Protein AF-A0A024VVI8-F1 (afdb_monomer_lite)

Sequence (202 aa):
MSKGNANKELKIKEEEKIKLENIKTCNEKKTEEENKSNQNINNNINDEKKEGSVWNINNYHWEEKCLTKWAIEELQNIFNKSIIELSNNIFLEFFSCDVEGEASSSLRKKKKILMYDLKITSEWKAYQKNKNQQIEIESKGHVSINDILSDFSSDDNTKYSYYFIFDNKTDEYNQINDVIKLEGPNKINQIIDDFILKMREK

Organism: NCBI:txid1036724

Secondary structure (DSSP, 8-state):
--SSSHHHHHHHHHHHHHHHHHHHHHHHHHHHHHHHHHHSSSS--------S-TT-TTS-S-EEEE-HHHHHHHHHHHHHH-EEEEGGGEEEEEEEEEEEEEEEEEEETTEEEEEEEEEEEEEEEEEEE-TTS-EEEEEEEEEEEEEEETT--TT-TTSSEEEEEES--SGGGHHHHHHHHHHHHHHHHHHHHHHHHHHHT-

InterPro domains:
  IPR015310 Activator of Hsp90 ATPase AHSA1-like, N-terminal [PF09229] (64-201)
  IPR015310 Activator of Hsp90 ATPase AHSA1-like, N-terminal [PTHR13009] (31-201)
  IPR015310 Activator of Hsp90 ATPase AHSA1-like, N-terminal [SM01000] (64-202)
  IPR036338 Activator of Hsp90 ATPase, Aha1 [G3DSA:3.15.10.20] (50-202)
  IPR036338 Activator of Hsp90 ATPase, Aha1 [SSF103111] (55-201)

Radius of gyration: 31.45 Å; chains: 1; bounding box: 96×51×58 Å

pLDDT: mean 80.63, std 19.97, range [39.03, 98.38]

Foldseek 3Di:
DPDPPVVVVVVVVVVVVVVVVVVVVVVVVVVVVVVVVVVPVPDDDDPPPQPDPPVCSPVPDKDKDWCFVVLQVVLQVLQQPDWDQFPQQKIKHWDPKGKDWTWMWIAHPNDIDIWTFMKIKTKMKMFHADPVRDTPDIWIWIKIKGQCTSPDDPPDPPNIDIDTDTPDDDPVCPVVVVRCVVCVVVRVVVSSVVSVVVVSVD

Structure (mmCIF, N/CA/C/O backbone):
data_AF-A0A024VVI8-F1
#
_entry.id   AF-A0A024VVI8-F1
#
loop_
_atom_site.group_PDB
_atom_site.id
_atom_site.type_symbol
_atom_site.label_atom_id
_atom_site.label_alt_id
_atom_site.label_comp_id
_atom_site.label_asym_id
_atom_site.label_entity_id
_atom_site.label_seq_id
_atom_site.pdbx_PDB_ins_code
_atom_site.Cartn_x
_atom_site.Cartn_y
_atom_site.Cartn_z
_atom_site.occupancy
_atom_site.B_iso_or_equiv
_atom_site.auth_seq_id
_atom_site.auth_comp_id
_atom_site.auth_asym_id
_atom_site.auth_atom_id
_atom_site.pdbx_PDB_model_num
ATOM 1 N N . MET A 1 1 ? 79.985 -29.963 -26.409 1.00 44.66 1 MET A N 1
ATOM 2 C CA . MET A 1 1 ? 79.201 -29.225 -27.426 1.00 44.66 1 MET A CA 1
ATOM 3 C C . MET A 1 1 ? 78.144 -28.384 -26.713 1.00 44.66 1 MET A C 1
ATOM 5 O O . MET A 1 1 ? 77.123 -28.927 -26.333 1.00 44.66 1 MET A O 1
ATOM 9 N N . SER A 1 2 ? 78.401 -27.100 -26.439 1.00 51.94 2 SER A N 1
ATOM 10 C CA . SER A 1 2 ? 77.442 -26.228 -25.731 1.00 51.94 2 SER A CA 1
ATOM 11 C C . SER A 1 2 ? 77.571 -24.775 -26.206 1.00 51.94 2 SER A C 1
ATOM 13 O O . SER A 1 2 ? 78.107 -23.916 -25.518 1.00 51.94 2 SER A O 1
ATOM 15 N N . LYS A 1 3 ? 77.178 -24.518 -27.460 1.00 49.50 3 LYS A N 1
ATOM 16 C CA . LYS A 1 3 ? 77.061 -23.157 -28.031 1.00 49.50 3 LYS A CA 1
ATOM 17 C C . LYS A 1 3 ? 75.746 -22.930 -28.803 1.00 49.50 3 LYS A C 1
ATOM 19 O O . LYS A 1 3 ? 75.555 -21.866 -29.376 1.00 49.50 3 LYS A O 1
ATOM 24 N N . GLY A 1 4 ? 74.828 -23.906 -28.807 1.00 49.66 4 GLY A N 1
ATOM 25 C CA . GLY A 1 4 ? 73.569 -23.847 -29.570 1.00 49.66 4 GLY A CA 1
ATOM 26 C C . GLY A 1 4 ? 72.359 -23.275 -28.817 1.00 49.66 4 GLY A C 1
ATOM 27 O O . GLY A 1 4 ? 71.487 -22.691 -29.450 1.00 49.66 4 GLY A O 1
ATOM 28 N N . ASN A 1 5 ? 72.308 -23.389 -27.482 1.00 51.25 5 ASN A N 1
ATOM 29 C CA . ASN A 1 5 ? 71.111 -23.016 -26.709 1.00 51.25 5 ASN A CA 1
ATOM 30 C C . ASN A 1 5 ? 71.078 -21.542 -26.267 1.00 51.25 5 ASN A C 1
ATOM 32 O O . ASN A 1 5 ? 70.018 -20.929 -26.328 1.00 51.25 5 ASN A O 1
ATOM 36 N N . ALA A 1 6 ? 72.221 -20.926 -25.944 1.00 54.00 6 ALA A N 1
ATOM 37 C CA . ALA A 1 6 ? 72.266 -19.517 -25.519 1.00 54.00 6 ALA A CA 1
ATOM 38 C C . ALA A 1 6 ? 71.859 -18.528 -26.635 1.00 54.00 6 ALA A C 1
ATOM 40 O O . ALA A 1 6 ? 71.267 -17.485 -26.374 1.00 54.00 6 ALA A O 1
ATOM 41 N N . ASN A 1 7 ? 72.127 -18.873 -27.900 1.00 54.72 7 ASN A N 1
ATOM 42 C CA . ASN A 1 7 ? 71.843 -18.011 -29.055 1.00 54.72 7 ASN A CA 1
ATOM 43 C C . ASN A 1 7 ? 70.354 -18.009 -29.456 1.00 54.72 7 ASN A C 1
ATOM 45 O O . ASN A 1 7 ? 69.874 -17.079 -30.101 1.00 54.72 7 ASN A O 1
ATOM 49 N N . LYS A 1 8 ? 69.614 -19.058 -29.075 1.00 54.00 8 LYS A N 1
ATOM 50 C CA . LYS A 1 8 ? 68.175 -19.191 -29.335 1.00 54.00 8 LYS A CA 1
ATOM 51 C C . LYS A 1 8 ? 67.357 -18.438 -28.282 1.00 54.00 8 LYS A C 1
ATOM 53 O O . LYS A 1 8 ? 66.380 -17.784 -28.621 1.00 54.00 8 LYS A O 1
ATOM 58 N N . GLU A 1 9 ? 67.818 -18.456 -27.035 1.00 55.19 9 GLU A N 1
ATOM 59 C CA . GLU A 1 9 ? 67.206 -17.743 -25.907 1.00 55.19 9 GLU A CA 1
ATOM 60 C C . GLU A 1 9 ? 67.359 -16.215 -26.011 1.00 55.19 9 GLU A C 1
ATOM 62 O O . GLU A 1 9 ? 66.429 -15.476 -25.692 1.00 55.19 9 GLU A O 1
ATOM 67 N N . LEU A 1 10 ? 68.495 -15.732 -26.533 1.00 55.94 10 LEU A N 1
ATOM 68 C CA . LEU A 1 10 ? 68.711 -14.307 -26.819 1.00 55.94 10 LEU A CA 1
ATOM 69 C C . LEU A 1 10 ? 67.798 -13.792 -27.943 1.00 55.94 10 LEU A C 1
ATOM 71 O O . LEU A 1 10 ? 67.234 -12.710 -27.815 1.00 55.94 10 LEU A O 1
ATOM 75 N N . LYS A 1 11 ? 67.581 -14.583 -29.004 1.00 56.47 11 LYS A N 1
ATOM 76 C CA . LYS A 1 11 ? 66.652 -14.220 -30.089 1.00 56.47 11 LYS A CA 1
ATOM 77 C C . LYS A 1 11 ? 65.196 -14.155 -29.631 1.00 56.47 11 LYS A C 1
ATOM 79 O O . LYS A 1 11 ? 64.487 -13.239 -30.025 1.00 56.47 11 LYS A O 1
ATOM 84 N N . ILE A 1 12 ? 64.769 -15.082 -28.773 1.00 57.31 12 ILE A N 1
ATOM 85 C CA . ILE A 1 12 ? 63.397 -15.098 -28.244 1.00 57.31 12 ILE A CA 1
ATOM 86 C C . ILE A 1 12 ? 63.140 -13.866 -27.361 1.00 57.31 12 ILE A C 1
ATOM 88 O O . ILE A 1 12 ? 62.098 -13.230 -27.493 1.00 57.31 12 ILE A O 1
ATOM 92 N N . LYS A 1 13 ? 64.112 -13.466 -26.528 1.00 57.84 13 LYS A N 1
ATOM 93 C CA . LYS A 1 13 ? 63.996 -12.257 -25.695 1.00 57.84 13 LYS A CA 1
ATOM 94 C C . LYS A 1 13 ? 63.977 -10.962 -26.512 1.00 57.84 13 LYS A C 1
ATOM 96 O O . LYS A 1 13 ? 63.244 -10.043 -26.159 1.00 57.84 13 LYS A O 1
ATOM 101 N N . GLU A 1 14 ? 64.741 -10.888 -27.602 1.00 65.25 14 GLU A N 1
ATOM 102 C CA . GLU A 1 14 ? 64.719 -9.738 -28.518 1.00 65.25 14 GLU A CA 1
ATOM 103 C C . GLU A 1 14 ? 63.365 -9.639 -29.250 1.00 65.25 14 GLU A C 1
ATOM 105 O O . GLU A 1 14 ? 62.772 -8.565 -29.323 1.00 65.25 14 GLU A O 1
ATOM 110 N N . GLU A 1 15 ? 62.812 -10.767 -29.712 1.00 58.25 15 GLU A N 1
ATOM 111 C CA . GLU A 1 15 ? 61.500 -10.823 -30.373 1.00 58.25 15 GLU A CA 1
ATOM 112 C C . GLU A 1 15 ? 60.333 -10.478 -29.431 1.00 58.25 15 GLU A C 1
ATOM 114 O O . GLU A 1 15 ? 59.388 -9.802 -29.844 1.00 58.25 15 GLU A O 1
ATOM 119 N N . GLU A 1 16 ? 60.379 -10.897 -28.163 1.00 59.09 16 GLU A N 1
ATOM 120 C CA . GLU A 1 16 ? 59.385 -10.504 -27.152 1.00 59.09 16 GLU A CA 1
ATOM 121 C C . GLU A 1 16 ? 59.468 -9.016 -26.807 1.00 59.09 16 GLU A C 1
ATOM 123 O O . GLU A 1 16 ? 58.436 -8.361 -26.652 1.00 59.09 16 GLU A O 1
ATOM 128 N N . LYS A 1 17 ? 60.680 -8.455 -26.755 1.00 65.44 17 LYS A N 1
ATOM 129 C CA . LYS A 1 17 ? 60.887 -7.027 -26.497 1.00 65.44 17 LYS A CA 1
ATOM 130 C C . LYS A 1 17 ? 60.357 -6.164 -27.647 1.00 65.44 17 LYS A C 1
ATOM 132 O O . LYS A 1 17 ? 59.633 -5.204 -27.391 1.00 65.44 17 LYS A O 1
ATOM 137 N N . ILE A 1 18 ? 60.602 -6.576 -28.893 1.00 66.62 18 ILE A N 1
ATOM 138 C CA . ILE A 1 18 ? 60.047 -5.937 -30.097 1.00 66.62 18 ILE A CA 1
ATOM 139 C C . ILE A 1 18 ? 58.512 -6.044 -30.116 1.00 66.62 18 ILE A C 1
ATOM 141 O O . ILE A 1 18 ? 57.825 -5.084 -30.464 1.00 66.62 18 ILE A O 1
ATOM 145 N N . LYS A 1 19 ? 57.935 -7.181 -29.698 1.00 61.06 19 LYS A N 1
ATOM 146 C CA . LYS A 1 19 ? 56.473 -7.328 -29.568 1.00 61.06 19 LYS A CA 1
ATOM 147 C C . LYS A 1 19 ? 55.891 -6.406 -28.495 1.00 61.06 19 LYS A C 1
ATOM 149 O O . LYS A 1 19 ? 54.857 -5.792 -28.745 1.00 61.06 19 LYS A O 1
ATOM 154 N N . LEU A 1 20 ? 56.538 -6.271 -27.335 1.00 56.41 20 LEU A N 1
ATOM 155 C CA . LEU A 1 20 ? 56.081 -5.367 -26.273 1.00 56.41 20 LEU A CA 1
ATOM 156 C C . LEU A 1 20 ? 56.185 -3.887 -26.670 1.00 56.41 20 LEU A C 1
ATOM 158 O O . LEU A 1 20 ? 55.273 -3.121 -26.356 1.00 56.41 20 LEU A O 1
ATOM 162 N N . GLU A 1 21 ? 57.249 -3.483 -27.368 1.00 61.41 21 GLU A N 1
ATOM 163 C CA . GLU A 1 21 ? 57.374 -2.122 -27.910 1.00 61.41 21 GLU A CA 1
ATOM 164 C C . GLU A 1 21 ? 56.296 -1.845 -28.962 1.00 61.41 21 GLU A C 1
ATOM 166 O O . GLU A 1 21 ? 55.601 -0.839 -28.860 1.00 61.41 21 GLU A O 1
ATOM 171 N N . ASN A 1 22 ? 56.036 -2.783 -29.878 1.00 55.41 22 ASN A N 1
ATOM 172 C CA . ASN A 1 22 ? 54.974 -2.635 -30.878 1.00 55.41 22 ASN A CA 1
ATOM 173 C C . ASN A 1 22 ? 53.564 -2.542 -30.262 1.00 55.41 22 ASN A C 1
ATOM 175 O O . ASN A 1 22 ? 52.718 -1.808 -30.778 1.00 55.41 22 ASN A O 1
ATOM 179 N N . ILE A 1 23 ? 53.303 -3.244 -29.150 1.00 53.19 23 ILE A N 1
ATOM 180 C CA . ILE A 1 23 ? 52.035 -3.144 -28.405 1.00 53.19 23 ILE A CA 1
ATOM 181 C C . ILE A 1 23 ? 51.917 -1.782 -27.708 1.00 53.19 23 ILE A C 1
ATOM 183 O O . ILE A 1 23 ? 50.855 -1.162 -27.772 1.00 53.19 23 ILE A O 1
ATOM 187 N N . LYS A 1 24 ? 52.997 -1.276 -27.094 1.00 53.91 24 LYS A N 1
ATOM 188 C CA . LYS A 1 24 ? 53.009 0.066 -26.485 1.00 53.91 24 LYS A CA 1
ATOM 189 C C . LYS A 1 24 ? 52.790 1.161 -27.527 1.00 53.91 24 LYS A C 1
ATOM 191 O O . LYS A 1 24 ? 51.909 1.992 -27.338 1.00 53.91 24 LYS A O 1
ATOM 196 N N . THR A 1 25 ? 53.472 1.092 -28.669 1.00 50.41 25 THR A N 1
ATOM 197 C CA . THR A 1 25 ? 53.302 2.062 -29.760 1.00 50.41 25 THR A CA 1
ATOM 198 C C . THR A 1 25 ? 51.914 1.975 -30.414 1.00 50.41 25 THR A C 1
ATOM 200 O O . THR A 1 25 ? 51.377 2.996 -30.836 1.00 50.41 25 THR A O 1
ATOM 203 N N . CYS A 1 26 ? 51.280 0.795 -30.474 1.00 49.25 26 CYS A N 1
ATOM 204 C CA . CYS A 1 26 ? 49.878 0.672 -30.909 1.00 49.25 26 CYS A CA 1
ATOM 205 C C . CYS A 1 26 ? 48.889 1.291 -29.912 1.00 49.25 26 CYS A C 1
ATOM 207 O O . CYS A 1 26 ? 47.910 1.905 -30.331 1.00 49.25 26 CYS A O 1
ATOM 209 N N . ASN A 1 27 ? 49.132 1.146 -28.608 1.00 46.56 27 ASN A N 1
ATOM 210 C CA . ASN A 1 27 ? 48.263 1.712 -27.575 1.00 46.56 27 ASN A CA 1
ATOM 211 C C . ASN A 1 27 ? 48.421 3.237 -27.460 1.00 46.56 27 ASN A C 1
ATOM 213 O O . ASN A 1 27 ? 47.428 3.939 -27.278 1.00 46.56 27 ASN A O 1
ATOM 217 N N . GLU A 1 28 ? 49.629 3.768 -27.650 1.00 50.41 28 GLU A N 1
ATOM 218 C CA . GLU A 1 28 ? 49.876 5.215 -27.711 1.00 50.41 28 GLU A CA 1
ATOM 219 C C . GLU A 1 28 ? 49.218 5.843 -28.951 1.00 50.41 28 GLU A C 1
ATOM 221 O O . GLU A 1 28 ? 48.536 6.858 -28.828 1.00 50.41 28 GLU A O 1
ATOM 226 N N . LYS A 1 29 ? 49.282 5.180 -30.117 1.00 51.28 29 LYS A N 1
ATOM 227 C CA . LYS A 1 29 ? 48.574 5.626 -31.332 1.00 51.28 29 LYS A CA 1
ATOM 228 C C . LYS A 1 29 ? 47.049 5.577 -31.199 1.00 51.28 29 LYS A C 1
ATOM 230 O O . LYS A 1 29 ? 46.391 6.500 -31.664 1.00 51.28 29 LYS A O 1
ATOM 235 N N . LYS A 1 30 ? 46.485 4.567 -30.517 1.00 49.12 30 LYS A N 1
ATOM 236 C CA . LYS A 1 30 ? 45.041 4.511 -30.209 1.00 49.12 30 LYS A CA 1
ATOM 237 C C . LYS A 1 30 ? 44.607 5.644 -29.277 1.00 49.12 30 LYS A C 1
ATOM 239 O O . LYS A 1 30 ? 43.600 6.286 -29.543 1.00 49.12 30 LYS A O 1
ATOM 244 N N . THR A 1 31 ? 45.406 5.947 -28.252 1.00 44.09 31 THR A N 1
ATOM 245 C CA . THR A 1 31 ? 45.129 7.058 -27.323 1.00 44.09 31 THR A CA 1
ATOM 246 C C . THR A 1 31 ? 45.260 8.431 -28.010 1.00 44.09 31 THR A C 1
ATOM 248 O O . THR A 1 31 ? 44.512 9.358 -27.703 1.00 44.09 31 THR A O 1
ATOM 251 N N . GLU A 1 32 ? 46.170 8.592 -28.977 1.00 46.53 32 GLU A N 1
ATOM 252 C CA . GLU A 1 32 ? 46.299 9.828 -29.769 1.00 46.53 32 GLU A CA 1
ATOM 253 C C . GLU A 1 32 ? 45.217 9.982 -30.857 1.00 46.53 32 GLU A C 1
ATOM 255 O O . GLU A 1 32 ? 44.772 11.104 -31.114 1.00 46.53 32 GLU A O 1
ATOM 260 N N . GLU A 1 33 ? 44.751 8.888 -31.471 1.00 48.41 33 GLU A N 1
ATOM 261 C CA . GLU A 1 33 ? 43.613 8.889 -32.406 1.00 48.41 33 GLU A CA 1
ATOM 262 C C . GLU A 1 33 ? 42.275 9.134 -31.683 1.00 48.41 33 GLU A C 1
ATOM 264 O O . GLU A 1 33 ? 41.456 9.913 -32.176 1.00 48.41 33 GLU A O 1
ATOM 269 N N . GLU A 1 34 ? 42.086 8.589 -30.475 1.00 44.62 34 GLU A N 1
ATOM 270 C CA . GLU A 1 34 ? 40.935 8.884 -29.604 1.00 44.62 34 GLU A CA 1
ATOM 271 C C . GLU A 1 34 ? 40.912 10.361 -29.167 1.00 44.62 34 GLU A C 1
ATOM 273 O O . GLU A 1 34 ? 39.860 11.004 -29.194 1.00 44.62 34 GLU A O 1
ATOM 278 N N . ASN A 1 35 ? 42.070 10.960 -28.866 1.00 45.66 35 ASN A N 1
ATOM 279 C CA . ASN A 1 35 ? 42.155 12.378 -28.496 1.00 45.66 35 ASN A CA 1
ATOM 280 C C . ASN A 1 35 ? 41.989 13.341 -29.688 1.00 45.66 35 ASN A C 1
ATOM 282 O O . ASN A 1 35 ? 41.418 14.421 -29.519 1.00 45.66 35 ASN A O 1
ATOM 286 N N . LYS A 1 36 ? 42.408 12.960 -30.905 1.00 42.84 36 LYS A N 1
ATOM 287 C CA . LYS A 1 36 ? 42.152 13.748 -32.130 1.00 42.84 36 LYS A CA 1
ATOM 288 C C . LYS A 1 36 ? 40.711 13.616 -32.633 1.00 42.84 36 LYS A C 1
ATOM 290 O O . LYS A 1 36 ? 40.160 14.595 -33.134 1.00 42.84 36 LYS A O 1
ATOM 295 N N . SER A 1 37 ? 40.074 12.458 -32.446 1.00 39.50 37 SER A N 1
ATOM 296 C CA . SER A 1 37 ? 38.642 12.271 -32.721 1.00 39.50 37 SER A CA 1
ATOM 297 C C . SER A 1 37 ? 37.764 13.107 -31.776 1.00 39.50 37 SER A C 1
ATOM 299 O O . SER A 1 37 ? 36.747 13.655 -32.199 1.00 39.50 37 SER A O 1
ATOM 301 N N . ASN A 1 38 ? 38.181 13.285 -30.516 1.00 42.56 38 ASN A N 1
ATOM 302 C CA . ASN A 1 38 ? 37.434 14.061 -29.519 1.00 42.56 38 ASN A CA 1
ATOM 303 C C . ASN A 1 38 ? 37.463 15.587 -29.732 1.00 42.56 38 ASN A C 1
ATOM 305 O O . ASN A 1 38 ? 36.598 16.281 -29.203 1.00 42.56 38 ASN A O 1
ATOM 309 N N . GLN A 1 39 ? 38.393 16.131 -30.526 1.00 39.38 39 GLN A N 1
ATOM 310 C CA . GLN A 1 39 ? 38.434 17.575 -30.812 1.00 39.38 39 GLN A CA 1
ATOM 311 C C . GLN A 1 39 ? 37.622 18.001 -32.048 1.00 39.38 39 GLN A C 1
ATOM 313 O O . GLN A 1 39 ? 37.339 19.187 -32.195 1.00 39.38 39 GLN A O 1
ATOM 318 N N . ASN A 1 40 ? 37.182 17.066 -32.902 1.00 39.03 40 ASN A N 1
ATOM 319 C CA . ASN A 1 40 ? 36.484 17.386 -34.159 1.00 39.03 40 ASN A CA 1
ATOM 320 C C . ASN A 1 40 ? 34.961 17.151 -34.153 1.00 39.03 40 ASN A C 1
ATOM 322 O O . ASN A 1 40 ? 34.308 17.440 -35.150 1.00 39.03 40 ASN A O 1
ATOM 326 N N . ILE A 1 41 ? 34.367 16.689 -33.047 1.00 42.28 41 ILE A N 1
ATOM 327 C CA . ILE A 1 41 ? 32.902 16.493 -32.937 1.00 42.28 41 ILE A CA 1
ATOM 328 C C . ILE A 1 41 ? 32.201 17.719 -32.308 1.00 42.28 41 ILE A C 1
ATOM 330 O O . ILE A 1 41 ? 30.982 17.749 -32.177 1.00 42.28 41 ILE A O 1
ATOM 334 N N . ASN A 1 42 ? 32.944 18.778 -31.965 1.00 43.62 42 ASN A N 1
ATOM 335 C CA . ASN A 1 42 ? 32.368 19.971 -31.333 1.00 43.62 42 ASN A CA 1
ATOM 336 C C . ASN A 1 42 ? 31.786 21.014 -32.296 1.00 43.62 42 ASN A C 1
ATOM 338 O O . ASN A 1 42 ? 31.265 22.018 -31.824 1.00 43.62 42 ASN A O 1
ATOM 342 N N . ASN A 1 43 ? 31.811 20.794 -33.614 1.00 44.59 43 ASN A N 1
ATOM 343 C CA . ASN A 1 43 ? 31.260 21.751 -34.571 1.00 44.59 43 ASN A CA 1
ATOM 344 C C . ASN A 1 43 ? 30.316 21.056 -35.565 1.00 44.59 43 ASN A C 1
ATOM 346 O O . ASN A 1 43 ? 30.763 20.288 -36.410 1.00 44.59 43 ASN A O 1
ATOM 350 N N . ASN A 1 44 ? 29.029 21.413 -35.485 1.00 47.56 44 ASN A N 1
ATOM 351 C CA . ASN A 1 44 ? 27.926 21.091 -36.404 1.00 47.56 44 ASN A CA 1
ATOM 352 C C . ASN A 1 44 ? 27.300 19.694 -36.330 1.00 47.56 44 ASN A C 1
ATOM 354 O O . ASN A 1 44 ? 27.473 18.909 -37.256 1.00 47.56 44 ASN A O 1
ATOM 358 N N . ILE A 1 45 ? 26.426 19.454 -35.344 1.00 42.53 45 ILE A N 1
ATOM 359 C CA . ILE A 1 45 ? 25.192 18.676 -35.562 1.00 42.53 45 ILE A CA 1
ATOM 360 C C . ILE A 1 45 ? 24.077 19.323 -34.730 1.00 42.53 45 ILE A C 1
ATOM 362 O O . ILE A 1 45 ? 24.252 19.555 -33.539 1.00 42.53 45 ILE A O 1
ATOM 366 N N . ASN A 1 46 ? 22.976 19.642 -35.408 1.00 43.22 46 ASN A N 1
ATOM 367 C CA . ASN A 1 46 ? 21.746 20.257 -34.913 1.00 43.22 46 ASN A CA 1
ATOM 368 C C . ASN A 1 46 ? 21.292 19.745 -33.534 1.00 43.22 46 ASN A C 1
ATOM 370 O O . ASN A 1 46 ? 21.439 18.561 -33.236 1.00 43.22 46 ASN A O 1
ATOM 374 N N . ASP A 1 47 ? 20.662 20.635 -32.761 1.00 43.62 47 ASP A N 1
ATOM 375 C CA . ASP A 1 47 ? 19.980 20.399 -31.478 1.00 43.62 47 ASP A CA 1
ATOM 376 C C . ASP A 1 47 ? 18.769 19.442 -31.589 1.00 43.62 47 ASP A C 1
ATOM 378 O O . ASP A 1 47 ? 17.655 19.742 -31.160 1.00 43.62 47 ASP A O 1
ATOM 382 N N . GLU A 1 48 ? 18.955 18.255 -32.156 1.00 51.50 48 GLU A N 1
ATOM 383 C CA . GLU A 1 48 ? 18.086 17.125 -31.860 1.00 51.50 48 GLU A CA 1
ATOM 384 C C . GLU A 1 48 ? 18.592 16.508 -30.555 1.00 51.50 48 GLU A C 1
ATOM 386 O O . GLU A 1 48 ? 19.722 16.021 -30.479 1.00 51.50 48 GLU A O 1
ATOM 391 N N . LYS A 1 49 ? 17.771 16.582 -29.497 1.00 51.53 49 LYS A N 1
ATOM 392 C CA . LYS A 1 49 ? 18.046 15.980 -28.183 1.00 51.53 49 LYS A CA 1
ATOM 393 C C . LYS A 1 49 ? 18.655 14.585 -28.367 1.00 51.53 49 LYS A C 1
ATOM 395 O O . LYS A 1 49 ? 17.967 13.663 -28.799 1.00 51.53 49 LYS A O 1
ATOM 400 N N . LYS A 1 50 ? 19.932 14.419 -28.011 1.00 52.75 50 LYS A N 1
ATOM 401 C CA . LYS A 1 50 ? 20.542 13.094 -27.859 1.00 52.75 50 LYS A CA 1
ATOM 402 C C . LYS A 1 50 ? 19.805 12.382 -26.724 1.00 52.75 50 LYS A C 1
ATOM 404 O O . LYS A 1 50 ? 19.963 12.745 -25.561 1.00 52.75 50 LYS A O 1
ATOM 409 N N . GLU A 1 51 ? 18.956 11.421 -27.068 1.00 59.09 51 GLU A N 1
ATOM 410 C CA . GLU A 1 51 ? 18.173 10.635 -26.113 1.00 59.09 51 GLU A CA 1
ATOM 411 C C . GLU A 1 51 ? 18.840 9.269 -25.904 1.00 59.09 51 GLU A C 1
ATOM 413 O O . GLU A 1 51 ? 18.691 8.355 -26.715 1.00 59.09 51 GLU A O 1
ATOM 418 N N . GLY A 1 52 ? 19.592 9.150 -24.809 1.00 59.47 52 GLY A N 1
ATOM 419 C CA . GLY A 1 52 ? 20.299 7.938 -24.388 1.00 59.47 52 GLY A CA 1
ATOM 420 C C . GLY A 1 52 ? 21.540 8.274 -23.557 1.00 59.47 52 GLY A C 1
ATOM 421 O O . GLY A 1 52 ? 21.971 9.429 -23.524 1.00 59.47 52 GLY A O 1
ATOM 422 N N . SER A 1 53 ? 22.122 7.294 -22.861 1.00 64.12 53 SER A N 1
ATOM 423 C CA . SER A 1 53 ? 23.426 7.497 -22.218 1.00 64.12 53 SER A CA 1
ATOM 424 C C . SER A 1 53 ? 24.521 7.773 -23.254 1.00 64.12 53 SER A C 1
ATOM 426 O O . SER A 1 53 ? 24.362 7.516 -24.449 1.00 64.12 53 SER A O 1
ATOM 428 N N . VAL A 1 54 ? 25.675 8.268 -22.795 1.00 66.19 54 VAL A N 1
ATOM 429 C CA . VAL A 1 54 ? 26.855 8.542 -23.643 1.00 66.19 54 VAL A CA 1
ATOM 430 C C . VAL A 1 54 ? 27.259 7.323 -24.492 1.00 66.19 54 VAL A C 1
ATOM 432 O O . VAL A 1 54 ? 27.790 7.484 -25.587 1.00 66.19 54 VAL A O 1
ATOM 435 N N . TRP A 1 55 ? 26.940 6.110 -24.031 1.00 61.38 55 TRP A N 1
ATOM 436 C CA . TRP A 1 55 ? 27.226 4.842 -24.707 1.00 61.38 55 TRP A CA 1
ATOM 437 C C . TRP A 1 55 ? 26.059 4.305 -25.558 1.00 61.38 55 TRP A C 1
ATOM 439 O O . TRP A 1 55 ? 26.225 3.318 -26.270 1.00 61.38 55 TRP A O 1
ATOM 449 N N . ASN A 1 56 ? 24.892 4.955 -25.524 1.00 67.81 56 ASN A N 1
ATOM 450 C CA . ASN A 1 56 ? 23.666 4.545 -26.211 1.00 67.81 56 ASN A CA 1
ATOM 451 C C . ASN A 1 56 ? 23.016 5.719 -26.966 1.00 67.81 56 ASN A C 1
ATOM 453 O O . ASN A 1 56 ? 21.814 5.954 -26.873 1.00 67.81 56 ASN A O 1
ATOM 457 N N . ILE A 1 57 ? 23.828 6.451 -27.737 1.00 62.16 57 ILE A N 1
ATOM 458 C CA . ILE A 1 57 ? 23.489 7.726 -28.408 1.00 62.16 57 ILE A CA 1
ATOM 459 C C . ILE A 1 57 ? 22.212 7.647 -29.270 1.00 62.16 57 ILE A C 1
ATOM 461 O O . ILE A 1 57 ? 21.523 8.648 -29.440 1.00 62.16 57 ILE A O 1
ATOM 465 N N . ASN A 1 58 ? 21.882 6.458 -29.784 1.00 66.06 58 ASN A N 1
ATOM 466 C CA . ASN A 1 58 ? 20.718 6.213 -30.641 1.00 66.06 58 ASN A CA 1
ATOM 467 C C . ASN A 1 58 ? 19.668 5.270 -30.016 1.00 66.06 58 ASN A C 1
ATOM 469 O O . ASN A 1 58 ? 18.739 4.854 -30.708 1.00 66.06 58 ASN A O 1
ATOM 473 N N . ASN A 1 59 ? 19.822 4.884 -28.743 1.00 63.41 59 ASN A N 1
ATOM 474 C CA . ASN A 1 59 ? 18.925 3.954 -28.049 1.00 63.41 59 ASN A CA 1
ATOM 475 C C . ASN A 1 59 ? 18.736 2.587 -28.761 1.00 63.41 59 ASN A C 1
ATOM 477 O O . ASN A 1 59 ? 17.647 2.004 -28.764 1.00 63.41 59 ASN A O 1
ATOM 481 N N . TYR A 1 60 ? 19.791 2.094 -29.423 1.00 66.88 60 TYR A N 1
ATOM 482 C CA . TYR A 1 60 ? 19.802 0.785 -30.095 1.00 66.88 60 TYR A CA 1
ATOM 483 C C . TYR A 1 60 ? 20.203 -0.356 -29.159 1.00 66.88 60 TYR A C 1
ATOM 485 O O . TYR A 1 60 ? 19.864 -1.510 -29.424 1.00 66.88 60 TYR A O 1
ATOM 493 N N . HIS A 1 61 ? 20.904 -0.039 -28.072 1.00 69.19 61 HIS A N 1
ATOM 494 C CA . HIS A 1 61 ? 21.274 -1.001 -27.046 1.00 69.19 61 HIS A CA 1
ATOM 495 C C . HIS A 1 61 ? 20.266 -0.945 -25.900 1.00 69.19 61 HIS A C 1
ATOM 497 O O . HIS A 1 61 ? 19.740 0.119 -25.572 1.00 69.19 61 HIS A O 1
ATOM 503 N N . TRP A 1 62 ? 19.975 -2.104 -25.306 1.00 69.19 62 TRP A N 1
ATOM 504 C CA . TRP A 1 62 ? 19.196 -2.156 -24.073 1.00 69.19 62 TRP A CA 1
ATOM 505 C C . TRP A 1 62 ? 19.992 -1.436 -22.986 1.00 69.19 62 TRP A C 1
ATOM 507 O O . TRP A 1 62 ? 21.122 -1.818 -22.690 1.00 69.19 62 TRP A O 1
ATOM 517 N N . GLU A 1 63 ? 19.385 -0.422 -22.379 1.00 77.94 63 GLU A N 1
ATOM 518 C CA . GLU A 1 63 ? 19.879 0.199 -21.157 1.00 77.94 63 GLU A CA 1
ATOM 519 C C . GLU A 1 63 ? 18.824 0.031 -20.063 1.00 77.94 63 GLU A C 1
ATOM 521 O O . GLU A 1 63 ? 17.659 0.395 -20.250 1.00 77.94 63 GLU A O 1
ATOM 526 N N . GLU A 1 64 ? 19.233 -0.572 -18.949 1.00 86.06 64 GLU A N 1
ATOM 527 C CA . GLU A 1 64 ? 18.389 -0.789 -17.781 1.00 86.06 64 GLU A CA 1
ATOM 528 C C . GLU A 1 64 ? 18.937 -0.027 -16.591 1.00 86.06 64 GLU A C 1
ATOM 530 O O . GLU A 1 64 ? 20.116 -0.121 -16.247 1.00 86.06 64 GLU A O 1
ATOM 535 N N . LYS A 1 65 ? 18.046 0.703 -15.936 1.00 91.62 65 LYS A N 1
ATOM 536 C CA . LYS A 1 65 ? 18.304 1.370 -14.677 1.00 91.62 65 LYS A CA 1
ATOM 537 C C . LYS A 1 65 ? 17.614 0.587 -13.573 1.00 91.62 65 LYS A C 1
ATOM 539 O O . LYS A 1 65 ? 16.386 0.542 -13.520 1.00 91.62 65 LYS A O 1
ATOM 544 N N . CYS A 1 66 ? 18.404 0.014 -12.672 1.00 95.38 66 CYS A N 1
ATOM 545 C CA . CYS A 1 66 ? 17.882 -0.548 -11.432 1.00 95.38 66 CYS A CA 1
ATOM 546 C C . CYS A 1 66 ? 17.334 0.586 -10.550 1.00 95.38 66 CYS A C 1
ATOM 548 O O . CYS A 1 66 ? 18.038 1.559 -10.262 1.00 95.38 66 CYS A O 1
ATOM 550 N N . LEU A 1 67 ? 16.070 0.466 -10.148 1.00 97.44 67 LEU A N 1
ATOM 551 C CA . LEU A 1 67 ? 15.356 1.406 -9.284 1.00 97.44 67 LEU A CA 1
ATOM 552 C C . LEU A 1 67 ? 15.023 0.803 -7.914 1.00 97.44 67 LEU A C 1
ATOM 554 O O . LEU A 1 67 ? 14.615 1.556 -7.038 1.00 97.44 67 LEU A O 1
ATOM 558 N N . THR A 1 68 ? 15.247 -0.499 -7.699 1.00 97.88 68 THR A N 1
ATOM 559 C CA . THR A 1 68 ? 14.860 -1.248 -6.489 1.00 97.88 68 THR A CA 1
ATOM 560 C C . THR A 1 68 ? 15.188 -0.520 -5.191 1.00 97.88 68 THR A C 1
ATOM 562 O O . THR A 1 68 ? 14.299 -0.267 -4.386 1.00 97.88 68 THR A O 1
ATOM 565 N N . LYS A 1 69 ? 16.449 -0.108 -5.000 1.00 98.12 69 LYS A N 1
ATOM 566 C CA . LYS A 1 69 ? 16.860 0.586 -3.770 1.00 98.12 69 LYS A CA 1
ATOM 567 C C . LYS A 1 69 ? 16.075 1.882 -3.553 1.00 98.12 69 LYS A C 1
ATOM 569 O O . LYS A 1 69 ? 15.593 2.130 -2.456 1.00 98.12 69 LYS A O 1
ATOM 574 N N . TRP A 1 70 ? 15.941 2.690 -4.604 1.00 98.12 70 TRP A N 1
ATOM 575 C CA . TRP A 1 70 ? 15.201 3.947 -4.523 1.00 98.12 70 TRP A CA 1
ATOM 576 C C . TRP A 1 70 ? 13.710 3.701 -4.263 1.00 98.12 70 TRP A C 1
ATOM 578 O O . TRP A 1 70 ? 13.122 4.399 -3.447 1.00 98.12 70 TRP A O 1
ATOM 588 N N . ALA A 1 71 ? 13.114 2.710 -4.930 1.00 98.25 71 ALA A N 1
ATOM 589 C CA . ALA A 1 71 ? 11.709 2.353 -4.780 1.00 98.25 71 ALA A CA 1
ATOM 590 C C . ALA A 1 71 ? 11.385 1.930 -3.340 1.00 98.25 71 ALA A C 1
ATOM 592 O O . ALA A 1 71 ? 10.443 2.460 -2.757 1.00 98.25 71 ALA A O 1
ATOM 593 N N . ILE A 1 72 ? 12.204 1.047 -2.758 1.00 98.38 72 ILE A N 1
ATOM 594 C CA . ILE A 1 72 ? 12.072 0.589 -1.367 1.00 98.38 72 ILE A CA 1
ATOM 595 C C . ILE A 1 72 ? 12.158 1.776 -0.402 1.00 98.38 72 ILE A C 1
ATOM 597 O O . ILE A 1 72 ? 11.228 2.011 0.366 1.00 98.38 72 ILE A O 1
ATOM 601 N N . GLU A 1 73 ? 13.236 2.564 -0.474 1.00 98.31 73 GLU A N 1
ATOM 602 C CA . GLU A 1 73 ? 13.462 3.691 0.443 1.00 98.31 73 GLU A CA 1
ATOM 603 C C . GLU A 1 73 ? 12.357 4.753 0.337 1.00 98.31 73 GLU A C 1
ATOM 605 O O . GLU A 1 73 ? 11.880 5.283 1.343 1.00 98.31 73 GLU A O 1
ATOM 610 N N . GLU A 1 74 ? 11.933 5.075 -0.886 1.00 98.19 74 GLU A N 1
ATOM 611 C CA . GLU A 1 74 ? 10.908 6.083 -1.131 1.00 98.19 74 GLU A CA 1
ATOM 612 C C . GLU A 1 74 ? 9.535 5.620 -0.635 1.00 98.19 74 GLU A C 1
ATOM 614 O O . GLU A 1 74 ? 8.852 6.387 0.045 1.00 98.19 74 GLU A O 1
ATOM 619 N N . LEU A 1 75 ? 9.140 4.379 -0.927 1.00 97.75 75 LEU A N 1
ATOM 620 C CA . LEU A 1 75 ? 7.840 3.842 -0.528 1.00 97.75 75 LEU A CA 1
ATOM 621 C C . LEU A 1 75 ? 7.741 3.689 0.996 1.00 97.75 75 LEU A C 1
ATOM 623 O O . LEU A 1 75 ? 6.746 4.115 1.584 1.00 97.75 75 LEU A O 1
ATOM 627 N N . GLN A 1 76 ? 8.805 3.209 1.653 1.00 98.19 76 GLN A N 1
ATOM 628 C CA . GLN A 1 76 ? 8.907 3.197 3.119 1.00 98.19 76 GLN A CA 1
ATOM 629 C C . GLN A 1 76 ? 8.733 4.604 3.703 1.00 98.19 76 GLN A C 1
ATOM 631 O O . GLN A 1 76 ? 7.963 4.816 4.641 1.00 98.19 76 GLN A O 1
ATOM 636 N N . ASN A 1 77 ? 9.428 5.594 3.138 1.00 97.81 77 ASN A N 1
ATOM 637 C CA . ASN A 1 77 ? 9.344 6.979 3.587 1.00 97.81 77 ASN A CA 1
ATOM 638 C C . ASN A 1 77 ? 7.943 7.585 3.386 1.00 97.81 77 ASN A C 1
ATOM 640 O O . ASN A 1 77 ? 7.487 8.336 4.248 1.00 97.81 77 ASN A O 1
ATOM 644 N N . ILE A 1 78 ? 7.266 7.273 2.278 1.00 97.81 78 ILE A N 1
ATOM 645 C CA . ILE A 1 78 ? 5.894 7.724 2.012 1.00 97.81 78 ILE A CA 1
ATOM 646 C C . ILE A 1 78 ? 4.937 7.151 3.062 1.00 97.81 78 ILE A C 1
ATOM 648 O O . ILE A 1 78 ? 4.216 7.918 3.700 1.00 97.81 78 ILE A O 1
ATOM 652 N N . PHE A 1 79 ? 4.960 5.836 3.297 1.00 97.12 79 PHE A N 1
ATOM 653 C CA . PHE A 1 79 ? 4.063 5.189 4.261 1.00 97.12 79 PHE A CA 1
ATOM 654 C C . PHE A 1 79 ? 4.288 5.697 5.688 1.00 97.12 79 PHE A C 1
ATOM 656 O O . PHE A 1 79 ? 3.336 6.129 6.331 1.00 97.12 79 PHE A O 1
ATOM 663 N N . ASN A 1 80 ? 5.543 5.765 6.144 1.00 95.06 80 ASN A N 1
ATOM 664 C CA . ASN A 1 80 ? 5.883 6.233 7.495 1.00 95.06 80 ASN A CA 1
ATOM 665 C C . ASN A 1 80 ? 5.511 7.709 7.759 1.00 95.06 80 ASN A C 1
ATOM 667 O O . ASN A 1 80 ? 5.494 8.145 8.908 1.00 95.06 80 ASN A O 1
ATOM 671 N N . LYS A 1 81 ? 5.258 8.506 6.712 1.00 96.00 81 LYS A N 1
ATOM 672 C CA . LYS A 1 81 ? 4.834 9.916 6.815 1.00 96.00 81 LYS A CA 1
ATOM 673 C C . LYS A 1 81 ? 3.348 10.126 6.538 1.00 96.00 81 LYS A C 1
ATOM 675 O O . LYS A 1 81 ? 2.860 11.245 6.697 1.00 96.00 81 LYS A O 1
ATOM 680 N N . SER A 1 82 ? 2.650 9.093 6.081 1.00 95.62 82 SER A N 1
ATOM 681 C CA . SER A 1 82 ? 1.260 9.205 5.661 1.00 95.62 82 SER A CA 1
ATOM 682 C C . SER A 1 82 ? 0.329 9.151 6.863 1.00 95.62 82 SER A C 1
ATOM 684 O O . SER A 1 82 ? 0.390 8.231 7.675 1.00 95.62 82 SER A O 1
ATOM 686 N N . ILE A 1 83 ? -0.569 10.132 6.931 1.00 97.25 83 ILE A N 1
ATOM 687 C CA . ILE A 1 83 ? -1.724 10.127 7.825 1.00 97.25 83 ILE A CA 1
ATOM 688 C C . ILE A 1 83 ? -2.951 10.147 6.922 1.00 97.25 83 ILE A C 1
ATOM 690 O O . ILE A 1 83 ? -3.202 11.134 6.228 1.00 97.25 83 ILE A O 1
ATOM 694 N N . ILE A 1 84 ? -3.686 9.042 6.892 1.00 97.62 84 ILE A N 1
ATOM 695 C CA . ILE A 1 84 ? -4.888 8.903 6.076 1.00 97.62 84 ILE A CA 1
ATOM 696 C C . ILE A 1 84 ? -6.094 9.299 6.917 1.00 97.62 84 ILE A C 1
ATOM 698 O O . ILE A 1 84 ? -6.368 8.683 7.943 1.00 97.62 84 ILE A O 1
ATOM 702 N N . GLU A 1 85 ? -6.845 10.292 6.453 1.00 97.31 85 GLU A N 1
ATOM 703 C CA . GLU A 1 85 ? -8.155 10.620 7.008 1.00 97.31 85 GLU A CA 1
ATOM 704 C C . GLU A 1 85 ? -9.236 9.738 6.367 1.00 97.31 85 GLU A C 1
ATOM 706 O O . GLU A 1 85 ? -9.380 9.676 5.138 1.00 97.31 85 GLU A O 1
ATOM 711 N N . LEU A 1 86 ? -9.976 9.045 7.228 1.00 97.00 86 LEU A N 1
ATOM 712 C CA . LEU A 1 86 ? -11.128 8.208 6.916 1.00 97.00 86 LEU A CA 1
ATOM 713 C C . LEU A 1 86 ? -12.400 8.867 7.469 1.00 97.00 86 LEU A C 1
ATOM 715 O O . LEU A 1 86 ? -12.354 9.883 8.172 1.00 97.00 86 LEU A O 1
ATOM 719 N N . SER A 1 87 ? -13.560 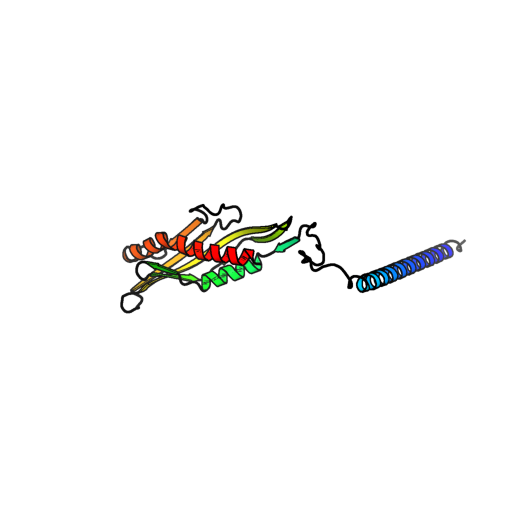8.288 7.171 1.00 96.06 87 SER A N 1
ATOM 720 C CA . SER A 1 87 ? -14.821 8.756 7.744 1.00 96.06 87 SER A CA 1
ATOM 721 C C . SER A 1 87 ? -14.839 8.710 9.282 1.00 96.06 87 SER A C 1
ATOM 723 O O . SER A 1 87 ? -14.009 8.086 9.944 1.00 96.06 87 SER A O 1
ATOM 725 N N . ASN A 1 88 ? -15.814 9.403 9.877 1.00 93.88 88 ASN A N 1
ATOM 726 C CA . ASN A 1 88 ? -16.041 9.440 11.327 1.00 93.88 88 ASN A CA 1
ATOM 727 C C . ASN A 1 88 ? -14.866 9.991 12.158 1.00 93.88 88 ASN A C 1
ATOM 729 O O . ASN A 1 88 ? -14.721 9.605 13.318 1.00 93.88 88 ASN A O 1
ATOM 733 N N . ASN A 1 89 ? -14.066 10.908 11.594 1.00 95.62 89 ASN A N 1
ATOM 734 C CA . ASN A 1 89 ? -12.859 11.470 12.219 1.00 95.62 89 ASN A CA 1
ATOM 735 C C . ASN A 1 89 ? -11.842 10.392 12.630 1.00 95.62 89 ASN A C 1
ATOM 737 O O . ASN A 1 89 ? -11.201 10.504 13.682 1.00 95.62 89 ASN A O 1
ATOM 741 N N . ILE A 1 90 ? -11.736 9.332 11.830 1.00 97.56 90 ILE A N 1
ATOM 742 C CA . ILE A 1 90 ? -10.747 8.275 12.015 1.00 97.56 90 ILE A CA 1
ATOM 743 C C . ILE A 1 90 ? -9.508 8.634 11.200 1.00 97.56 90 ILE A C 1
ATOM 745 O O . ILE A 1 90 ? -9.596 8.979 10.025 1.00 97.56 90 ILE A O 1
ATOM 749 N N . PHE A 1 91 ? -8.344 8.523 11.825 1.00 98.12 91 PHE A N 1
ATOM 750 C CA . PHE A 1 91 ? -7.053 8.731 11.185 1.00 98.12 91 PHE A CA 1
ATOM 751 C C . PHE A 1 91 ? -6.260 7.434 11.254 1.00 98.12 91 PHE A C 1
ATOM 753 O O . PHE A 1 91 ? -6.220 6.814 12.315 1.00 98.12 91 PHE A O 1
ATOM 760 N N . LEU A 1 92 ? -5.653 7.034 10.141 1.00 98.31 92 LEU A N 1
ATOM 761 C CA . LEU A 1 92 ? -4.850 5.823 9.997 1.00 98.31 92 LEU A CA 1
ATOM 762 C C . LEU A 1 92 ? -3.400 6.199 9.680 1.00 98.31 92 LEU A C 1
ATO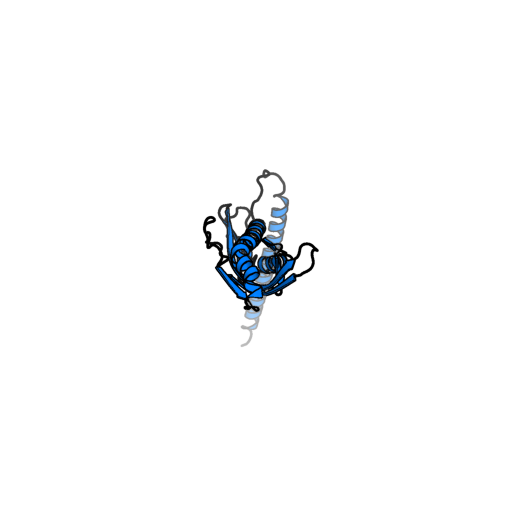M 764 O O . LEU A 1 92 ? -3.133 6.943 8.737 1.00 98.31 92 LEU A O 1
ATOM 768 N N . GLU A 1 93 ? -2.475 5.659 10.462 1.00 98.12 93 GLU A N 1
ATOM 769 C CA . GLU A 1 93 ? -1.034 5.886 10.362 1.00 98.12 93 GLU A CA 1
ATOM 770 C C . GLU A 1 93 ? -0.303 4.549 10.236 1.00 98.12 93 GLU A C 1
ATOM 772 O O . GLU A 1 93 ? -0.724 3.543 10.815 1.00 98.12 93 GLU A O 1
ATOM 777 N N . PHE A 1 94 ? 0.814 4.556 9.511 1.00 98.06 94 PHE A N 1
ATOM 778 C CA . PHE A 1 94 ? 1.665 3.386 9.300 1.00 98.06 94 PHE A CA 1
ATOM 779 C C . PHE A 1 94 ? 3.026 3.579 9.958 1.00 98.06 94 PHE A C 1
ATOM 781 O O . PHE A 1 94 ? 3.565 4.686 9.998 1.00 98.06 94 PHE A O 1
ATOM 788 N N . PHE A 1 95 ? 3.587 2.489 10.465 1.00 95.56 95 PHE A N 1
ATOM 789 C CA . PHE A 1 95 ? 4.915 2.454 11.063 1.00 95.56 95 PHE A CA 1
ATOM 790 C C . PHE A 1 95 ? 5.538 1.070 10.882 1.00 95.56 95 PHE A C 1
ATOM 792 O O . PHE A 1 95 ? 4.863 0.115 10.501 1.00 95.56 95 PHE A O 1
ATOM 799 N N . SER A 1 96 ? 6.848 0.969 11.122 1.00 96.00 96 SER A N 1
ATOM 800 C CA . SER A 1 96 ? 7.610 -0.262 10.862 1.00 96.00 96 SER A CA 1
ATOM 801 C C . SER A 1 96 ? 7.415 -0.780 9.425 1.00 96.00 96 SER A C 1
ATOM 803 O O . SER A 1 96 ? 7.364 -1.986 9.206 1.00 96.00 96 SER A O 1
ATOM 805 N N . CYS A 1 97 ? 7.256 0.124 8.450 1.00 97.56 97 CYS A N 1
ATOM 806 C CA . CYS A 1 97 ? 7.005 -0.255 7.064 1.00 97.56 97 CYS A CA 1
ATOM 807 C C . CYS A 1 97 ? 8.242 -0.928 6.457 1.00 97.56 97 CYS A C 1
ATOM 809 O O . CYS A 1 97 ? 9.315 -0.322 6.380 1.00 97.56 97 CYS A O 1
ATOM 811 N N . ASP A 1 98 ? 8.062 -2.162 6.006 1.00 98.06 98 ASP A N 1
ATOM 812 C CA . ASP A 1 98 ? 9.032 -2.943 5.260 1.00 98.06 98 ASP A CA 1
ATOM 813 C C . ASP A 1 98 ? 8.540 -3.159 3.827 1.00 98.06 98 ASP A C 1
ATOM 815 O O . ASP A 1 98 ? 7.361 -3.434 3.581 1.00 98.06 98 ASP A O 1
ATOM 819 N N . VAL A 1 99 ? 9.455 -2.996 2.875 1.00 98.25 99 VAL A N 1
ATOM 820 C CA . VAL A 1 99 ? 9.161 -3.075 1.443 1.00 98.25 99 VAL A CA 1
ATOM 821 C C . VAL A 1 99 ? 10.189 -3.995 0.818 1.00 98.25 99 VAL A C 1
ATOM 823 O O . VAL A 1 99 ? 11.393 -3.769 0.923 1.00 98.25 99 VAL A O 1
ATOM 826 N N . GLU A 1 100 ? 9.698 -5.007 0.123 1.00 97.94 100 GLU A N 1
ATOM 827 C CA . GLU A 1 100 ? 10.517 -5.984 -0.578 1.00 97.94 100 GLU A CA 1
ATOM 828 C C . GLU A 1 100 ? 10.113 -6.032 -2.053 1.00 97.94 100 GLU A C 1
ATOM 830 O O . GLU A 1 100 ? 8.983 -5.696 -2.413 1.00 97.94 100 GLU A O 1
ATOM 835 N N . GLY A 1 101 ? 11.034 -6.501 -2.895 1.00 97.25 101 GLY A N 1
ATOM 836 C CA . GLY A 1 101 ? 10.785 -6.738 -4.311 1.00 97.25 101 GLY A CA 1
ATOM 837 C C . GLY A 1 101 ? 11.821 -6.084 -5.211 1.00 97.25 101 GLY A C 1
ATOM 838 O O . GLY A 1 101 ? 12.949 -5.799 -4.795 1.00 97.25 101 GLY A O 1
ATOM 839 N N . GLU A 1 102 ? 11.437 -5.853 -6.459 1.00 97.00 102 GLU A N 1
ATOM 840 C CA . GLU A 1 102 ? 12.299 -5.292 -7.488 1.00 97.00 102 GLU A CA 1
ATOM 841 C C . GLU A 1 102 ? 11.604 -4.210 -8.309 1.00 97.00 102 GLU A C 1
ATOM 843 O O . GLU A 1 102 ? 10.392 -4.215 -8.515 1.00 97.00 102 GLU A O 1
ATOM 848 N N . ALA A 1 103 ? 12.400 -3.250 -8.778 1.00 97.31 103 ALA A N 1
ATOM 849 C CA . ALA A 1 103 ? 11.951 -2.227 -9.702 1.00 97.31 103 ALA A CA 1
ATOM 850 C C . ALA A 1 103 ? 13.078 -1.867 -10.668 1.00 97.31 103 ALA A C 1
ATOM 852 O O . ALA A 1 103 ? 14.218 -1.619 -10.260 1.00 97.31 103 ALA A O 1
ATOM 853 N N . SER A 1 104 ? 12.759 -1.769 -11.951 1.00 95.62 104 SER A N 1
ATOM 854 C CA . SER A 1 104 ? 13.688 -1.301 -12.968 1.00 95.62 104 SER A CA 1
ATOM 855 C C . SER A 1 104 ? 12.984 -0.501 -14.053 1.00 95.62 104 SER A C 1
ATOM 857 O O . SER A 1 104 ? 11.781 -0.604 -14.292 1.00 95.62 104 SER A O 1
ATOM 859 N N . SER A 1 105 ? 13.753 0.359 -14.705 1.00 93.94 105 SER A N 1
ATOM 860 C CA . SER A 1 105 ? 13.296 1.122 -15.854 1.00 93.94 105 SER A CA 1
ATOM 861 C C . SER A 1 105 ? 14.234 0.879 -17.019 1.00 93.94 105 SER A C 1
ATOM 863 O O . SER A 1 105 ? 15.443 1.060 -16.895 1.00 93.94 105 SER A O 1
ATOM 865 N N . SER A 1 106 ? 13.674 0.568 -18.179 1.00 89.94 106 SER A N 1
ATOM 866 C CA . SER A 1 106 ? 14.415 0.471 -19.433 1.00 89.94 106 SER A CA 1
ATOM 867 C C . SER A 1 106 ? 13.854 1.427 -20.478 1.00 89.94 106 SER A C 1
ATOM 869 O O . SER A 1 106 ? 12.688 1.829 -20.433 1.00 89.94 106 SER A O 1
ATOM 871 N N . LEU A 1 107 ? 14.693 1.817 -21.435 1.00 86.00 107 LEU A N 1
ATOM 872 C CA . LEU A 1 107 ? 14.270 2.593 -22.594 1.00 86.00 107 LEU A CA 1
ATOM 873 C C . LEU A 1 107 ? 14.380 1.711 -23.838 1.00 86.00 107 LEU A C 1
ATOM 875 O O . LEU A 1 107 ? 15.451 1.221 -24.174 1.00 86.00 107 LEU A O 1
ATOM 879 N N . ARG A 1 108 ? 13.266 1.506 -24.545 1.00 81.50 108 ARG A N 1
ATOM 880 C CA . ARG A 1 108 ? 13.232 0.678 -25.757 1.00 81.50 108 ARG A CA 1
ATOM 881 C C . ARG A 1 108 ? 12.395 1.345 -26.833 1.00 81.50 108 ARG A C 1
ATOM 883 O O . ARG A 1 108 ? 11.221 1.630 -26.620 1.00 81.50 108 ARG A O 1
ATOM 890 N N . LYS A 1 109 ? 12.976 1.570 -28.019 1.00 83.19 109 LYS A N 1
ATOM 891 C CA . LYS A 1 109 ? 12.286 2.216 -29.159 1.00 83.19 109 LYS A CA 1
ATOM 892 C C . LYS A 1 109 ? 11.585 3.526 -28.752 1.00 83.19 109 LYS A C 1
ATOM 894 O O . LYS A 1 109 ? 10.430 3.749 -29.110 1.00 83.19 109 LYS A O 1
ATOM 899 N N . LYS A 1 110 ? 12.276 4.363 -27.968 1.00 78.62 110 LYS A N 1
ATOM 900 C CA . LYS A 1 110 ? 11.765 5.636 -27.412 1.00 78.62 110 LYS A CA 1
ATOM 901 C C . LYS A 1 110 ? 10.578 5.503 -26.445 1.00 78.62 110 LYS A C 1
ATOM 903 O O . LYS A 1 110 ? 9.948 6.497 -26.107 1.00 78.62 110 LYS A O 1
ATOM 908 N N . LYS A 1 111 ? 10.261 4.291 -25.985 1.00 83.56 111 LYS A N 1
ATOM 909 C CA . LYS A 1 111 ? 9.269 4.050 -24.936 1.00 83.56 111 LYS A CA 1
ATOM 910 C C . LYS A 1 111 ? 9.981 3.639 -23.659 1.00 83.56 111 LYS A C 1
ATOM 912 O O . LYS A 1 111 ? 10.795 2.715 -23.676 1.00 83.56 111 LYS A O 1
ATOM 917 N N . LYS A 1 112 ? 9.672 4.333 -22.568 1.00 86.50 112 LYS A N 1
ATOM 918 C CA . LYS A 1 112 ? 10.093 3.933 -21.230 1.00 86.50 112 LYS A CA 1
ATOM 919 C C . LYS A 1 112 ? 9.231 2.756 -20.785 1.00 86.50 112 LYS A C 1
ATOM 921 O O . LYS A 1 112 ? 8.006 2.833 -20.860 1.00 86.50 112 LYS A O 1
ATOM 926 N N . ILE A 1 113 ? 9.874 1.677 -20.366 1.00 89.94 113 ILE A N 1
ATOM 927 C CA . ILE A 1 113 ? 9.230 0.489 -19.817 1.00 89.94 113 ILE A CA 1
ATOM 928 C C . ILE A 1 113 ? 9.630 0.436 -18.351 1.00 89.94 113 ILE A C 1
ATOM 930 O O . ILE A 1 113 ? 10.811 0.311 -18.036 1.00 89.94 113 ILE A O 1
ATOM 934 N N . LEU A 1 114 ? 8.642 0.580 -17.477 1.00 93.00 114 LEU A N 1
ATOM 935 C CA . LEU A 1 114 ? 8.815 0.473 -16.038 1.00 93.00 114 LEU A CA 1
ATOM 936 C C . LEU A 1 114 ? 8.334 -0.914 -15.614 1.00 93.00 114 LEU A C 1
ATOM 938 O O . LEU A 1 114 ? 7.177 -1.245 -15.863 1.00 93.00 114 LEU A O 1
ATOM 942 N N . MET A 1 115 ? 9.220 -1.700 -15.011 1.00 94.38 115 MET A N 1
ATOM 943 C CA . MET A 1 115 ? 8.912 -3.016 -14.460 1.00 94.38 115 MET A CA 1
ATOM 944 C C . MET A 1 115 ? 9.075 -2.961 -12.950 1.00 94.38 115 MET A C 1
ATOM 946 O O . MET A 1 115 ? 10.033 -2.375 -12.447 1.00 94.38 115 MET A O 1
ATOM 950 N N . TYR A 1 116 ? 8.111 -3.519 -12.236 1.00 95.62 116 TYR A N 1
ATOM 951 C CA . TYR A 1 116 ? 8.148 -3.615 -10.788 1.00 95.62 116 TYR A CA 1
ATOM 952 C C . TYR A 1 116 ? 7.293 -4.787 -10.319 1.00 95.62 116 TYR A C 1
ATOM 954 O O . TYR A 1 116 ? 6.267 -5.100 -10.934 1.00 95.62 116 TYR A O 1
ATOM 962 N N . ASP A 1 117 ? 7.754 -5.389 -9.233 1.00 96.12 117 ASP A N 1
ATOM 963 C CA . ASP A 1 117 ? 7.056 -6.363 -8.407 1.00 96.12 117 ASP A CA 1
ATOM 964 C C . ASP A 1 117 ? 7.438 -6.031 -6.966 1.00 96.12 117 ASP A C 1
ATOM 966 O O . ASP A 1 117 ? 8.600 -6.174 -6.579 1.00 96.12 117 ASP A O 1
ATOM 970 N N . LEU A 1 118 ? 6.495 -5.459 -6.222 1.00 97.44 118 LEU A N 1
ATOM 971 C CA . LEU A 1 118 ? 6.712 -4.983 -4.862 1.00 97.44 118 LEU A CA 1
ATOM 972 C C . LEU A 1 118 ? 5.657 -5.568 -3.920 1.00 97.44 118 LEU A C 1
ATOM 974 O O . LEU A 1 118 ? 4.491 -5.757 -4.276 1.00 97.44 118 LEU A O 1
ATOM 978 N N . LYS A 1 119 ? 6.060 -5.771 -2.669 1.00 97.62 119 LYS A N 1
ATOM 979 C CA . LYS A 1 119 ? 5.159 -6.058 -1.550 1.00 97.62 119 LYS A CA 1
ATOM 980 C C . LYS A 1 119 ? 5.489 -5.152 -0.374 1.00 97.62 119 LYS A C 1
ATOM 982 O O . LYS A 1 119 ? 6.644 -4.768 -0.177 1.00 97.62 119 LYS A O 1
ATOM 987 N N . ILE A 1 120 ? 4.473 -4.833 0.416 1.00 98.38 120 ILE A N 1
ATOM 988 C CA . ILE A 1 120 ? 4.594 -3.987 1.602 1.00 98.38 120 ILE A CA 1
ATOM 989 C C . ILE A 1 120 ? 4.057 -4.757 2.799 1.00 98.38 120 ILE A C 1
ATOM 991 O O . ILE A 1 120 ? 2.957 -5.312 2.752 1.00 98.38 120 ILE A O 1
ATOM 995 N N . THR A 1 121 ? 4.799 -4.737 3.897 1.00 98.31 121 THR A N 1
ATOM 996 C CA . THR A 1 121 ? 4.280 -5.124 5.209 1.00 98.31 121 THR A CA 1
ATOM 997 C C . THR A 1 121 ? 4.478 -3.972 6.177 1.00 98.31 121 THR A C 1
ATOM 999 O O . THR A 1 121 ? 5.523 -3.332 6.181 1.00 98.31 121 THR A O 1
ATOM 1002 N N . SER A 1 122 ? 3.455 -3.644 6.957 1.00 98.31 122 SER A N 1
ATOM 1003 C CA . SER A 1 122 ? 3.525 -2.516 7.884 1.00 98.31 122 SER A CA 1
ATOM 1004 C C . SER A 1 122 ? 2.665 -2.778 9.105 1.00 98.31 122 SER A C 1
ATOM 1006 O O . SER A 1 122 ? 1.584 -3.366 9.010 1.00 98.31 122 SER A O 1
ATOM 1008 N N . GLU A 1 123 ? 3.112 -2.273 10.245 1.00 98.19 123 GLU A N 1
ATOM 1009 C CA . GLU A 1 123 ? 2.233 -2.051 11.383 1.00 98.19 123 GLU A CA 1
ATOM 1010 C C . GLU A 1 123 ? 1.399 -0.790 11.121 1.00 98.19 123 GLU A C 1
ATOM 1012 O O . GLU A 1 123 ? 1.827 0.130 10.410 1.00 98.19 123 GLU A O 1
ATOM 1017 N N . TRP A 1 124 ? 0.184 -0.754 11.659 1.00 98.06 124 TRP A N 1
ATOM 1018 C CA . TRP A 1 124 ? -0.697 0.399 11.554 1.00 98.06 124 TRP A CA 1
ATOM 1019 C C . TRP A 1 124 ? -1.379 0.706 12.882 1.00 98.06 124 TRP A C 1
ATOM 1021 O O . TRP A 1 124 ? -1.612 -0.159 13.731 1.00 98.06 124 TRP A O 1
ATOM 1031 N N . LYS A 1 125 ? -1.704 1.984 13.056 1.00 97.25 125 LYS A N 1
ATOM 1032 C CA . LYS A 1 125 ? -2.471 2.507 14.181 1.00 97.25 125 LYS A CA 1
ATOM 1033 C C . LYS A 1 125 ? -3.555 3.409 13.630 1.00 97.25 125 LYS A C 1
ATOM 1035 O O . LYS A 1 125 ? -3.283 4.294 12.826 1.00 97.25 125 LYS A O 1
ATOM 1040 N N . ALA A 1 126 ? -4.772 3.201 14.101 1.00 97.69 126 ALA A N 1
ATOM 1041 C CA . ALA A 1 126 ? -5.895 4.059 13.805 1.00 97.69 126 ALA A CA 1
ATOM 1042 C C . ALA A 1 126 ? -6.447 4.668 15.087 1.00 97.69 126 ALA A C 1
ATOM 1044 O O . ALA A 1 126 ? -6.530 3.995 16.112 1.00 97.69 126 ALA A O 1
ATOM 1045 N N . TYR A 1 127 ? -6.851 5.929 15.036 1.00 96.75 127 TYR A N 1
ATOM 1046 C CA . TYR A 1 127 ? -7.495 6.590 16.164 1.00 96.75 127 TYR A CA 1
ATOM 1047 C C . TYR A 1 127 ? -8.683 7.426 15.711 1.00 96.75 127 TYR A C 1
ATOM 1049 O O . TYR A 1 127 ? -8.624 8.112 14.691 1.00 96.75 127 TYR A O 1
ATOM 1057 N N . GLN A 1 128 ? -9.759 7.387 16.494 1.00 96.69 128 GLN A N 1
ATOM 1058 C CA . GLN A 1 128 ? -10.930 8.232 16.287 1.00 96.69 128 GLN A CA 1
ATOM 1059 C C . GLN A 1 128 ? -10.861 9.443 17.205 1.00 96.69 128 GLN A C 1
ATOM 1061 O O . GLN A 1 128 ? -10.613 9.308 18.407 1.00 96.69 128 GLN A O 1
ATOM 1066 N N . LYS A 1 129 ? -11.104 10.631 16.649 1.00 95.12 129 LYS A N 1
ATOM 1067 C CA . LYS A 1 129 ? -11.192 11.868 17.428 1.00 95.12 129 LYS A CA 1
ATOM 1068 C C . LYS A 1 129 ? -12.638 12.280 17.667 1.00 95.12 129 LYS A C 1
ATOM 1070 O O . LYS A 1 129 ? -13.436 12.385 16.734 1.00 95.12 129 LYS A O 1
ATOM 1075 N N . ASN A 1 130 ? -12.941 12.620 18.915 1.00 93.38 130 ASN A N 1
ATOM 1076 C CA . ASN A 1 130 ? -14.220 13.219 19.277 1.00 93.38 130 ASN A CA 1
ATOM 1077 C C . ASN A 1 130 ? -14.306 14.694 18.824 1.00 93.38 130 ASN A C 1
ATOM 1079 O O . ASN A 1 130 ? -13.363 15.272 18.276 1.00 93.38 130 ASN A O 1
ATOM 1083 N N . LYS A 1 131 ? -15.442 15.348 19.097 1.00 91.25 131 LYS A N 1
ATOM 1084 C CA . LYS A 1 131 ? -15.679 16.765 18.744 1.00 91.25 131 LYS A CA 1
ATOM 1085 C C . LYS A 1 131 ? -14.678 17.745 19.374 1.00 91.25 131 LYS A C 1
ATOM 1087 O O . LYS A 1 131 ? -14.472 18.824 18.830 1.00 91.25 131 LYS A O 1
ATOM 1092 N N . ASN A 1 132 ? -14.045 17.363 20.483 1.00 92.56 132 ASN A N 1
ATOM 1093 C CA . ASN A 1 132 ? -13.031 18.156 21.180 1.00 92.56 132 ASN A CA 1
ATOM 1094 C C . ASN A 1 132 ? -11.602 17.832 20.700 1.00 92.56 132 ASN A C 1
ATOM 1096 O O . ASN A 1 132 ? -10.641 18.220 21.357 1.00 92.56 132 ASN A O 1
ATOM 1100 N N . GLN A 1 133 ? -11.457 17.105 19.583 1.00 90.06 133 GLN A N 1
ATOM 1101 C CA . GLN A 1 133 ? -10.184 16.651 19.005 1.00 90.06 133 GLN A CA 1
ATOM 1102 C C . GLN A 1 133 ? -9.360 15.714 19.906 1.00 90.06 133 GLN A C 1
ATOM 1104 O O . GLN A 1 133 ? -8.179 15.479 19.642 1.00 90.06 133 GLN A O 1
ATOM 1109 N N . GLN A 1 134 ? -9.972 15.143 20.945 1.00 93.06 134 GLN A N 1
ATOM 1110 C CA . GLN A 1 134 ? -9.336 14.152 21.811 1.00 93.06 134 GLN A CA 1
ATOM 1111 C C . GLN A 1 134 ? -9.513 12.754 21.218 1.00 93.06 134 GLN A C 1
ATOM 1113 O O . GLN A 1 134 ? -10.559 12.457 20.640 1.00 93.06 134 GLN A O 1
ATOM 1118 N N . ILE A 1 135 ? -8.493 11.906 21.371 1.00 94.31 135 ILE A N 1
ATOM 1119 C CA . ILE A 1 135 ? -8.555 10.500 20.961 1.00 94.31 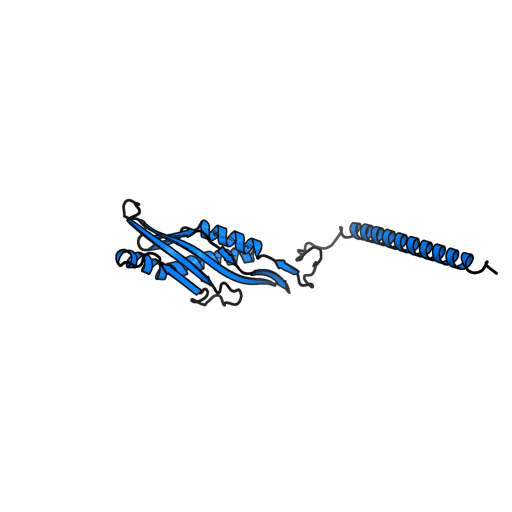135 ILE A CA 1
ATOM 1120 C C . ILE A 1 135 ? -9.546 9.779 21.878 1.00 94.31 135 ILE A C 1
ATOM 1122 O O . ILE A 1 135 ? -9.358 9.756 23.092 1.00 94.31 135 ILE A O 1
ATOM 1126 N N . GLU A 1 136 ? -10.604 9.235 21.286 1.00 93.69 136 GLU A N 1
ATOM 1127 C CA . GLU A 1 136 ? -11.660 8.490 21.978 1.00 93.69 136 GLU A CA 1
ATOM 1128 C C . GLU A 1 136 ? -11.393 6.986 21.933 1.00 93.69 136 GLU A C 1
ATOM 1130 O O . GLU A 1 136 ? -11.468 6.316 22.957 1.00 93.69 136 GLU A O 1
ATOM 1135 N N . ILE A 1 137 ? -11.005 6.478 20.762 1.00 94.19 137 ILE A N 1
ATOM 1136 C CA . ILE A 1 137 ? -10.661 5.072 20.550 1.00 94.19 137 ILE A CA 1
ATOM 1137 C C . ILE A 1 137 ? -9.370 4.964 19.740 1.00 94.19 137 ILE A C 1
ATOM 1139 O O . ILE A 1 137 ? -9.085 5.803 18.881 1.00 94.19 137 ILE A O 1
ATOM 1143 N N . GLU A 1 138 ? -8.598 3.916 20.005 1.00 95.44 138 GLU A N 1
ATOM 1144 C CA . GLU A 1 138 ? -7.369 3.586 19.288 1.00 95.44 138 GLU A CA 1
ATOM 1145 C C . GLU A 1 138 ? -7.351 2.091 18.962 1.00 95.44 138 GLU A C 1
ATOM 1147 O O . GLU A 1 138 ? -7.451 1.265 19.864 1.00 95.44 138 GLU A O 1
ATOM 1152 N N . SER A 1 139 ? -7.204 1.752 17.683 1.00 96.44 139 SER A N 1
ATOM 1153 C CA . SER A 1 139 ? -7.063 0.382 17.185 1.00 96.44 139 SER A CA 1
ATOM 1154 C C . SER A 1 139 ? -5.689 0.210 16.544 1.00 96.44 139 SER A C 1
ATOM 1156 O O . SER A 1 139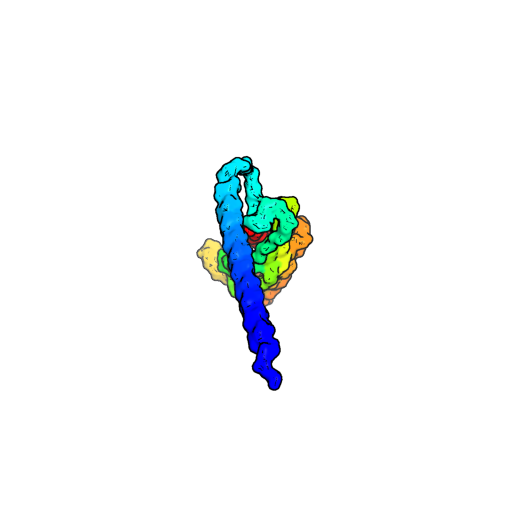 ? -5.135 1.159 15.982 1.00 96.44 139 SER A O 1
ATOM 1158 N N . LYS A 1 140 ? -5.124 -0.992 16.633 1.00 97.19 140 LYS A N 1
ATOM 1159 C CA . LYS A 1 140 ? -3.821 -1.328 16.050 1.00 97.19 140 LYS A CA 1
ATOM 1160 C C . LYS A 1 140 ? -3.879 -2.637 15.291 1.00 97.19 140 LYS A C 1
ATOM 1162 O O . LYS A 1 140 ? -4.779 -3.462 15.494 1.00 97.19 140 LYS A O 1
ATOM 1167 N N . GLY A 1 141 ? -2.880 -2.830 14.448 1.00 97.50 141 GLY A N 1
ATOM 1168 C CA . GLY A 1 141 ? -2.673 -4.103 13.806 1.00 97.50 141 GLY A CA 1
ATOM 1169 C C . GLY A 1 141 ? -1.581 -4.073 12.759 1.00 97.50 141 GLY A C 1
ATOM 1170 O O . GLY A 1 141 ? -0.687 -3.230 12.773 1.00 97.50 141 GLY A O 1
ATOM 1171 N N . HIS A 1 142 ? -1.684 -5.021 11.838 1.00 97.88 142 HIS A N 1
ATOM 1172 C CA . HIS A 1 142 ? -0.727 -5.224 10.762 1.00 97.88 142 HIS A CA 1
ATOM 1173 C C . HIS A 1 142 ? -1.456 -5.238 9.422 1.00 97.88 142 HIS A C 1
ATOM 1175 O O . HIS A 1 142 ? -2.625 -5.631 9.341 1.00 97.88 142 HIS A O 1
ATOM 1181 N N . VAL A 1 143 ? -0.782 -4.800 8.366 1.00 98.06 143 VAL A N 1
ATOM 1182 C CA . VAL A 1 143 ? -1.278 -4.894 6.995 1.00 98.06 143 VAL A CA 1
ATOM 1183 C C . VAL A 1 143 ? -0.197 -5.470 6.094 1.00 98.06 143 VAL A C 1
ATOM 1185 O O . VAL A 1 143 ? 0.974 -5.100 6.186 1.00 98.06 143 VAL A O 1
ATOM 1188 N N . SER A 1 144 ? -0.602 -6.380 5.215 1.00 98.12 144 SER A N 1
ATOM 1189 C CA . SER A 1 144 ? 0.202 -6.819 4.078 1.00 98.12 144 SER A CA 1
ATOM 1190 C C . SER A 1 144 ? -0.482 -6.382 2.792 1.00 98.12 144 SER A C 1
ATOM 1192 O O . SER A 1 144 ? -1.682 -6.613 2.622 1.00 98.12 144 SER A O 1
ATOM 1194 N N . ILE A 1 145 ? 0.282 -5.738 1.916 1.00 97.31 145 ILE A N 1
ATOM 1195 C CA . ILE A 1 145 ? -0.150 -5.273 0.602 1.00 97.31 145 ILE A CA 1
ATOM 1196 C C . ILE A 1 145 ? 0.706 -6.016 -0.414 1.00 97.31 145 ILE A C 1
ATOM 1198 O O . ILE A 1 145 ? 1.923 -5.822 -0.448 1.00 97.31 145 ILE A O 1
ATOM 1202 N N . ASN A 1 146 ? 0.087 -6.886 -1.204 1.00 94.38 146 ASN A N 1
ATOM 1203 C CA . ASN A 1 146 ? 0.787 -7.661 -2.224 1.00 94.38 146 ASN A CA 1
ATOM 1204 C C . ASN A 1 146 ? 0.282 -7.291 -3.618 1.00 94.38 146 ASN A C 1
ATOM 1206 O O . ASN A 1 146 ? -0.627 -6.470 -3.779 1.00 94.38 146 ASN A O 1
ATOM 1210 N N . ASP A 1 147 ? 0.891 -7.925 -4.615 1.00 90.75 147 ASP A N 1
ATOM 1211 C CA . ASP A 1 147 ? 0.535 -7.784 -6.022 1.00 90.75 147 ASP A CA 1
ATOM 1212 C C . ASP A 1 147 ? 0.687 -6.340 -6.534 1.00 90.75 147 ASP A C 1
ATOM 1214 O O . ASP A 1 147 ? -0.048 -5.889 -7.408 1.00 90.75 147 ASP A O 1
ATOM 1218 N N . ILE A 1 148 ? 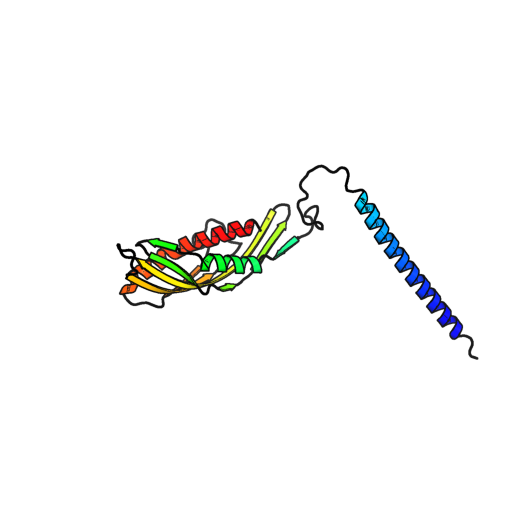1.679 -5.590 -6.033 1.00 93.75 148 ILE A N 1
ATOM 1219 C CA . ILE A 1 148 ? 2.051 -4.301 -6.629 1.00 93.75 148 ILE A CA 1
ATOM 1220 C C . ILE A 1 148 ? 2.908 -4.606 -7.861 1.00 93.75 148 ILE A C 1
ATOM 1222 O O . ILE A 1 148 ? 4.136 -4.561 -7.810 1.00 93.75 148 ILE A O 1
ATOM 1226 N N . LEU A 1 149 ? 2.240 -4.951 -8.964 1.00 92.19 149 LEU A N 1
ATOM 1227 C CA . LEU A 1 149 ? 2.868 -5.430 -10.196 1.00 92.19 149 LEU A CA 1
ATOM 1228 C C . LEU A 1 149 ? 2.705 -4.443 -11.360 1.00 92.19 149 LEU A C 1
ATOM 1230 O O . LEU A 1 149 ? 1.747 -3.666 -11.448 1.00 92.19 149 LEU A O 1
ATOM 1234 N N . SER A 1 150 ? 3.669 -4.476 -12.279 1.00 89.50 150 SER A N 1
ATOM 1235 C CA . SER A 1 150 ? 3.672 -3.657 -13.504 1.00 89.50 150 SER A CA 1
ATOM 1236 C C . SER A 1 150 ? 2.751 -4.149 -14.628 1.00 89.50 150 SER A C 1
ATOM 1238 O O . SER A 1 150 ? 2.560 -3.426 -15.609 1.00 89.50 150 SER A O 1
ATOM 1240 N N . ASP A 1 151 ? 2.188 -5.351 -14.507 1.00 76.94 151 ASP A N 1
ATOM 1241 C CA . ASP A 1 151 ? 1.382 -6.024 -15.532 1.00 76.94 151 ASP A CA 1
ATOM 1242 C C . ASP A 1 151 ? -0.133 -5.767 -15.422 1.00 76.94 151 ASP A C 1
ATOM 1244 O O . ASP A 1 151 ? -0.877 -6.116 -16.343 1.00 76.94 151 ASP A O 1
ATOM 1248 N N . PHE A 1 152 ? -0.597 -5.091 -14.367 1.00 65.00 152 PHE A N 1
ATOM 1249 C CA . PHE A 1 152 ? -2.006 -4.725 -14.230 1.00 65.00 152 PHE A CA 1
ATOM 1250 C C . PHE A 1 152 ? -2.426 -3.619 -15.208 1.00 65.00 152 PHE A C 1
ATOM 1252 O O . PHE A 1 152 ? -1.810 -2.551 -15.304 1.00 65.00 152 PHE A O 1
ATOM 1259 N N . SER A 1 153 ? -3.543 -3.850 -15.907 1.00 57.03 153 SER A N 1
ATOM 1260 C CA . SER A 1 153 ? -4.258 -2.793 -16.625 1.00 57.03 153 SER A CA 1
ATOM 1261 C C . SER A 1 153 ? -4.835 -1.782 -15.633 1.00 57.03 153 SER A C 1
ATOM 1263 O O . SER A 1 153 ? -5.297 -2.165 -14.563 1.00 57.03 153 SER A O 1
ATOM 1265 N N . SER A 1 154 ? -4.850 -0.500 -16.000 1.00 56.22 154 SER A N 1
ATOM 1266 C CA . SER A 1 154 ? -5.236 0.633 -15.141 1.00 56.22 154 SER A CA 1
ATOM 1267 C C . SER A 1 154 ? -6.648 0.588 -14.539 1.00 56.22 154 SER A C 1
ATOM 1269 O O . SER A 1 154 ? -6.939 1.413 -13.679 1.00 56.22 154 SER A O 1
ATOM 1271 N N . ASP A 1 155 ? -7.499 -0.348 -14.963 1.00 57.88 155 ASP A N 1
ATOM 1272 C CA . ASP A 1 155 ? -8.947 -0.316 -14.727 1.00 57.88 155 ASP A CA 1
ATOM 1273 C C . ASP A 1 155 ? -9.440 -1.417 -13.766 1.00 57.88 155 ASP A C 1
ATOM 1275 O O . ASP A 1 155 ? -10.643 -1.665 -13.673 1.00 57.88 155 ASP A O 1
ATOM 1279 N N . ASP A 1 156 ? -8.536 -2.096 -13.050 1.00 60.75 156 ASP A N 1
ATOM 1280 C CA . ASP A 1 156 ? -8.910 -3.178 -12.136 1.00 60.75 156 ASP A CA 1
ATOM 1281 C C . ASP A 1 156 ? -9.078 -2.686 -10.686 1.00 60.75 156 ASP A C 1
ATOM 1283 O O . ASP A 1 156 ? -8.126 -2.255 -10.036 1.00 60.75 156 ASP A O 1
ATOM 1287 N N . ASN A 1 157 ? -10.293 -2.790 -10.138 1.00 59.53 157 ASN A N 1
ATOM 1288 C CA . ASN A 1 157 ? -10.575 -2.486 -8.727 1.00 59.53 157 ASN A CA 1
ATOM 1289 C C . ASN A 1 157 ? -9.894 -3.469 -7.750 1.00 59.53 157 ASN A C 1
ATOM 1291 O O . ASN A 1 157 ? -9.936 -3.251 -6.541 1.00 59.53 157 ASN A O 1
ATOM 1295 N N . THR A 1 158 ? -9.278 -4.541 -8.258 1.00 69.56 158 THR A N 1
ATOM 1296 C CA . THR A 1 158 ? -8.507 -5.531 -7.486 1.00 69.56 158 THR A CA 1
ATOM 1297 C C . THR A 1 158 ? -6.994 -5.409 -7.679 1.00 69.56 158 THR A C 1
ATOM 1299 O O . THR A 1 158 ? -6.257 -6.339 -7.370 1.00 69.56 158 THR A O 1
ATOM 1302 N N . LYS A 1 159 ? -6.527 -4.240 -8.145 1.00 79.19 159 LYS A N 1
ATOM 1303 C CA . LYS A 1 159 ? -5.124 -3.959 -8.486 1.00 79.19 159 LYS A CA 1
ATOM 1304 C C . LYS A 1 159 ? -4.097 -4.377 -7.427 1.00 79.19 159 LYS A C 1
ATOM 1306 O O . LYS A 1 159 ? -3.019 -4.810 -7.800 1.00 79.19 159 LYS A O 1
ATOM 1311 N N . TYR A 1 160 ? -4.416 -4.224 -6.140 1.00 91.00 160 TYR A N 1
ATOM 1312 C CA . TYR A 1 160 ? -3.567 -4.656 -5.026 1.00 91.00 160 TYR A CA 1
ATOM 1313 C C . TYR A 1 160 ? -4.369 -5.552 -4.085 1.00 91.00 160 TYR A C 1
ATOM 1315 O O . TYR A 1 160 ? -5.559 -5.308 -3.846 1.00 91.00 160 TYR A O 1
ATOM 1323 N N . SER A 1 161 ? -3.716 -6.557 -3.504 1.00 91.94 161 SER A N 1
ATOM 1324 C CA . SER A 1 161 ? -4.336 -7.427 -2.508 1.00 91.94 161 SER A CA 1
ATOM 1325 C C . SER A 1 161 ? -3.981 -6.979 -1.093 1.00 91.94 161 SER A C 1
ATOM 1327 O O . SER A 1 161 ? -2.826 -6.714 -0.766 1.00 91.94 161 SER A O 1
ATOM 1329 N N . TYR A 1 162 ? 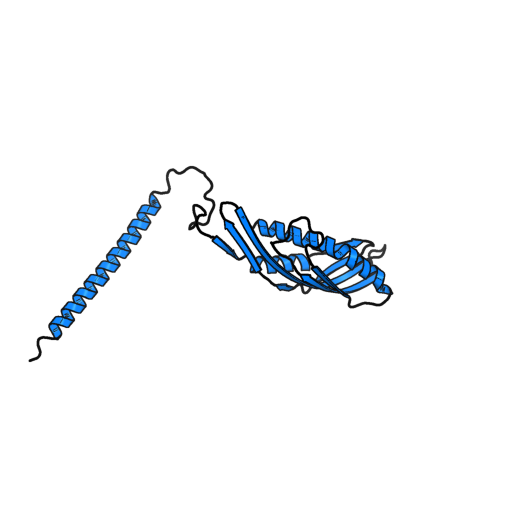-5.000 -6.895 -0.237 1.00 95.19 162 TYR A N 1
ATOM 1330 C CA . TYR A 1 162 ? -4.880 -6.385 1.126 1.00 95.19 162 TYR A CA 1
ATOM 1331 C C . TYR A 1 162 ? -5.199 -7.469 2.148 1.00 95.19 162 TYR A C 1
ATOM 1333 O O . TYR A 1 162 ? -6.259 -8.095 2.097 1.00 95.19 162 TYR A O 1
ATOM 1341 N N . TYR A 1 163 ? -4.322 -7.627 3.135 1.00 96.50 163 TYR A N 1
ATOM 1342 C CA . TYR A 1 163 ? -4.555 -8.486 4.288 1.00 96.50 163 TYR A CA 1
ATOM 1343 C C . TYR A 1 163 ? -4.362 -7.700 5.584 1.00 96.50 163 TYR A C 1
ATOM 1345 O O . TYR A 1 163 ? -3.236 -7.443 6.005 1.00 96.50 163 TYR A O 1
ATOM 1353 N N . PHE A 1 164 ? -5.474 -7.311 6.211 1.00 96.38 164 PHE A N 1
ATOM 1354 C CA . PHE A 1 164 ? -5.474 -6.619 7.499 1.00 96.38 164 PHE A CA 1
ATOM 1355 C C . PHE A 1 164 ? -5.615 -7.608 8.657 1.00 96.38 164 PHE A C 1
ATOM 1357 O O . PHE A 1 164 ? -6.582 -8.370 8.738 1.00 96.38 164 PHE A O 1
ATOM 1364 N N . ILE A 1 165 ? -4.687 -7.527 9.603 1.00 96.88 165 ILE A N 1
ATOM 1365 C CA . ILE A 1 165 ? -4.766 -8.166 10.913 1.00 96.88 165 ILE A CA 1
ATOM 1366 C C . ILE A 1 165 ? -5.096 -7.075 11.925 1.00 96.88 165 ILE A C 1
ATOM 1368 O O . ILE A 1 165 ? -4.394 -6.074 11.993 1.00 96.88 165 ILE A O 1
ATOM 1372 N N . PHE A 1 166 ? -6.154 -7.280 12.704 1.00 96.44 166 PHE A N 1
ATOM 1373 C CA . PHE A 1 166 ? -6.580 -6.378 13.773 1.00 96.44 166 PHE A CA 1
ATOM 1374 C C . PHE A 1 166 ? -6.212 -6.992 15.121 1.00 96.44 166 PHE A C 1
ATOM 1376 O O . PHE A 1 166 ? -6.638 -8.118 15.406 1.00 96.44 166 PHE A O 1
ATOM 1383 N N . ASP A 1 167 ? -5.463 -6.259 15.941 1.00 94.88 167 ASP A N 1
ATOM 1384 C CA . ASP A 1 167 ? -5.062 -6.717 17.274 1.00 94.88 167 ASP A CA 1
ATOM 1385 C C . ASP A 1 167 ? -6.244 -6.622 18.252 1.00 94.88 167 ASP A C 1
ATOM 1387 O O . ASP A 1 167 ? -6.463 -7.507 19.081 1.00 94.88 167 ASP A O 1
ATOM 1391 N N . ASN A 1 168 ? -7.070 -5.582 18.102 1.00 89.88 168 ASN A N 1
ATOM 1392 C CA . ASN A 1 168 ? -8.252 -5.330 18.920 1.00 89.88 168 ASN A CA 1
ATOM 1393 C C . ASN A 1 168 ? -9.529 -5.806 18.202 1.00 89.88 168 ASN A C 1
ATOM 1395 O O . ASN A 1 168 ? -9.958 -5.207 17.216 1.00 89.88 168 ASN A O 1
ATOM 1399 N N . LYS A 1 169 ? -10.149 -6.886 18.702 1.00 84.00 169 LYS A N 1
ATOM 1400 C CA . LYS A 1 169 ? -11.338 -7.530 18.095 1.00 84.00 169 LYS A CA 1
ATOM 1401 C C . LYS A 1 169 ? -12.595 -7.510 18.976 1.00 84.00 169 LYS A C 1
ATOM 1403 O O . LYS A 1 169 ? -13.521 -8.272 18.720 1.00 84.00 169 LYS A O 1
ATOM 1408 N N . THR A 1 170 ? -12.612 -6.717 20.046 1.00 88.62 170 THR A N 1
ATOM 1409 C CA . THR A 1 170 ? -13.815 -6.561 20.881 1.00 88.62 170 THR A CA 1
ATOM 1410 C C . THR A 1 170 ? -14.836 -5.657 20.189 1.00 88.62 170 THR A C 1
ATOM 1412 O O . THR A 1 170 ? -14.474 -4.870 19.313 1.00 88.62 170 THR A O 1
ATOM 1415 N N . ASP A 1 171 ? -16.104 -5.748 20.602 1.00 87.19 171 ASP A N 1
ATOM 1416 C CA . ASP A 1 171 ? -17.215 -5.052 19.934 1.00 87.19 171 ASP A CA 1
ATOM 1417 C C . ASP A 1 171 ? -17.050 -3.529 19.857 1.00 87.19 171 ASP A C 1
ATOM 1419 O O . ASP A 1 171 ? -17.497 -2.901 18.900 1.00 87.19 171 ASP A O 1
ATOM 1423 N N . GLU A 1 172 ? -16.347 -2.948 20.829 1.00 88.81 172 GLU A N 1
ATOM 1424 C CA . GLU A 1 172 ? -15.997 -1.526 20.878 1.00 88.81 172 GLU A CA 1
ATOM 1425 C C . GLU A 1 172 ? -15.210 -1.064 19.638 1.00 88.81 172 GLU A C 1
ATOM 1427 O O . GLU A 1 172 ? -15.409 0.050 19.160 1.00 88.81 172 GLU A O 1
ATOM 1432 N N . TYR A 1 173 ? -14.372 -1.932 19.060 1.00 92.25 173 TYR A N 1
ATOM 1433 C CA . TYR A 1 173 ? -13.535 -1.597 17.904 1.00 92.25 173 TYR A CA 1
ATOM 1434 C C . TYR A 1 173 ? -14.178 -1.943 16.558 1.00 92.25 173 TYR A C 1
ATOM 1436 O O . TYR A 1 173 ? -13.594 -1.638 15.519 1.00 92.25 173 TYR A O 1
ATOM 1444 N N . ASN A 1 174 ? -15.363 -2.566 16.533 1.00 92.50 174 ASN A N 1
ATOM 1445 C CA . ASN A 1 174 ? -15.983 -3.002 15.276 1.00 92.50 174 ASN A CA 1
ATOM 1446 C C . ASN A 1 174 ? -16.187 -1.826 14.316 1.00 92.50 174 ASN A C 1
ATOM 1448 O O . ASN A 1 174 ? -15.808 -1.919 13.153 1.00 92.50 174 ASN A O 1
ATOM 1452 N N . GLN A 1 175 ? -16.671 -0.684 14.816 1.00 93.50 175 GLN A N 1
ATOM 1453 C CA . GLN A 1 175 ? -16.903 0.497 13.984 1.00 93.50 175 GLN A CA 1
ATOM 1454 C C . GLN A 1 175 ? -15.616 1.009 13.318 1.00 93.50 175 GLN A C 1
ATOM 1456 O O . GLN A 1 175 ? -15.598 1.220 12.106 1.00 93.50 175 GLN A O 1
ATOM 1461 N N . ILE A 1 176 ? -14.539 1.206 14.087 1.00 95.62 176 ILE A N 1
ATOM 1462 C CA . ILE A 1 176 ? -13.263 1.698 13.542 1.00 95.62 176 ILE A CA 1
ATOM 1463 C C . ILE A 1 176 ? -12.635 0.669 12.594 1.00 95.62 176 ILE A C 1
ATOM 1465 O O . ILE A 1 176 ? -12.159 1.031 11.519 1.00 95.62 176 ILE A O 1
ATOM 1469 N N . ASN A 1 177 ? -12.700 -0.619 12.938 1.00 95.50 177 ASN A N 1
ATOM 1470 C CA . ASN A 1 177 ? -12.145 -1.693 12.121 1.00 95.50 177 ASN A CA 1
ATOM 1471 C C . ASN A 1 177 ? -12.892 -1.847 10.787 1.00 95.50 177 ASN A C 1
ATOM 1473 O O . ASN A 1 177 ? -12.260 -2.078 9.757 1.00 95.50 177 ASN A O 1
ATOM 1477 N N . ASP A 1 178 ? -14.217 -1.703 10.784 1.00 95.44 178 ASP A N 1
ATOM 1478 C CA . ASP A 1 178 ? -15.032 -1.799 9.572 1.00 95.44 178 ASP A CA 1
ATOM 1479 C C . ASP A 1 178 ? -14.789 -0.614 8.631 1.00 95.44 178 ASP A C 1
ATOM 1481 O O . ASP A 1 178 ? -14.663 -0.816 7.422 1.00 95.44 178 ASP A O 1
ATOM 1485 N N . VAL A 1 179 ? -14.614 0.598 9.170 1.00 97.00 179 VAL A N 1
ATOM 1486 C CA . VAL A 1 179 ? -14.211 1.771 8.375 1.00 97.00 179 VAL A CA 1
ATOM 1487 C C . VAL A 1 179 ? -12.839 1.553 7.734 1.00 97.00 179 VAL A C 1
ATOM 1489 O O . VAL A 1 179 ? -12.682 1.790 6.537 1.00 97.00 179 VAL A O 1
ATOM 1492 N N . ILE A 1 180 ? -11.855 1.040 8.482 1.00 96.69 180 ILE A N 1
ATOM 1493 C CA . ILE A 1 180 ? -10.513 0.752 7.943 1.00 96.69 180 ILE A CA 1
ATOM 1494 C C . ILE A 1 180 ? -10.586 -0.270 6.805 1.00 96.69 180 ILE A C 1
ATOM 1496 O O . ILE A 1 180 ? -9.972 -0.057 5.762 1.00 96.69 180 ILE A O 1
ATOM 1500 N N . LYS A 1 181 ? -11.354 -1.356 6.964 1.00 95.19 181 LYS A N 1
ATOM 1501 C CA . LYS A 1 181 ? -11.513 -2.376 5.911 1.00 95.19 181 LYS A CA 1
ATOM 1502 C C . LYS A 1 181 ? -12.193 -1.824 4.660 1.00 95.19 181 LYS A C 1
ATOM 1504 O O . LYS A 1 181 ? -11.846 -2.237 3.558 1.00 95.19 181 LYS A O 1
ATOM 1509 N N . LEU A 1 182 ? -13.172 -0.937 4.833 1.00 95.31 182 LEU A N 1
ATOM 1510 C CA . LEU A 1 182 ? -13.969 -0.399 3.735 1.00 95.31 182 LEU A CA 1
ATOM 1511 C C . LEU A 1 182 ? -13.232 0.703 2.961 1.00 95.31 182 LEU A C 1
ATOM 1513 O O . LEU A 1 182 ? -13.260 0.724 1.733 1.00 95.31 182 LEU A O 1
ATOM 1517 N N . GLU A 1 183 ? -12.591 1.630 3.672 1.00 96.69 183 GLU A N 1
ATOM 1518 C CA . GLU A 1 183 ? -12.031 2.853 3.086 1.00 96.69 183 GLU A CA 1
ATOM 1519 C C . GLU A 1 183 ? -10.505 2.821 2.952 1.00 96.69 183 GLU A C 1
ATOM 1521 O O . GLU A 1 183 ? -9.961 3.425 2.023 1.00 96.69 183 GLU A O 1
ATOM 1526 N N . GLY A 1 184 ? -9.816 2.099 3.841 1.00 95.81 184 GLY A N 1
ATOM 1527 C CA . GLY A 1 184 ? -8.357 2.004 3.882 1.00 95.81 184 GLY A CA 1
ATOM 1528 C C . GLY A 1 184 ? -7.739 1.599 2.541 1.00 95.81 184 GLY A C 1
ATOM 1529 O O . GLY A 1 184 ? -6.915 2.360 2.033 1.00 95.81 184 GLY A O 1
ATOM 1530 N N . PRO A 1 185 ? -8.160 0.482 1.912 1.00 95.31 185 PRO A N 1
ATOM 1531 C CA . PRO A 1 185 ? -7.624 0.048 0.621 1.00 95.31 185 PRO A CA 1
ATOM 1532 C C . PRO A 1 185 ? -7.658 1.133 -0.458 1.00 95.31 185 PRO A C 1
ATOM 1534 O O . PRO A 1 185 ? -6.654 1.391 -1.110 1.00 95.31 185 PRO A O 1
ATOM 1537 N N . ASN A 1 186 ? -8.779 1.841 -0.607 1.00 94.00 186 ASN A N 1
ATOM 1538 C CA . ASN A 1 186 ? -8.920 2.872 -1.639 1.00 94.00 186 ASN A CA 1
ATOM 1539 C C . ASN A 1 186 ? -7.988 4.065 -1.404 1.00 94.00 186 ASN A C 1
ATOM 1541 O O . ASN A 1 186 ? -7.455 4.632 -2.356 1.00 94.00 186 ASN A O 1
ATOM 1545 N N . LYS A 1 187 ? -7.779 4.454 -0.144 1.00 95.62 187 LYS A N 1
ATOM 1546 C CA . LYS A 1 187 ? -6.838 5.525 0.204 1.00 95.62 187 LYS A CA 1
ATOM 1547 C C . LYS A 1 187 ? -5.388 5.091 0.014 1.00 95.62 187 LYS A C 1
ATOM 1549 O O . LYS A 1 187 ? -4.583 5.867 -0.489 1.00 95.62 187 LYS A O 1
ATOM 1554 N N . ILE A 1 188 ? -5.062 3.848 0.361 1.00 96.25 188 ILE A N 1
ATOM 1555 C CA . ILE A 1 188 ? -3.726 3.285 0.154 1.00 96.25 188 ILE A CA 1
ATOM 1556 C C . ILE A 1 188 ? -3.425 3.132 -1.346 1.00 96.25 188 ILE A C 1
ATOM 1558 O O . ILE A 1 188 ? -2.316 3.454 -1.769 1.00 96.25 188 ILE A O 1
ATOM 1562 N N . ASN A 1 189 ? -4.415 2.754 -2.166 1.00 94.62 189 ASN A N 1
ATOM 1563 C CA . ASN A 1 189 ? -4.276 2.707 -3.626 1.00 94.62 189 ASN A CA 1
ATOM 1564 C C . ASN A 1 189 ? -3.773 4.046 -4.179 1.00 94.62 189 ASN A C 1
ATOM 1566 O O . ASN A 1 189 ? -2.827 4.059 -4.957 1.00 94.62 189 ASN A O 1
ATOM 1570 N N . GLN A 1 190 ? -4.360 5.165 -3.735 1.00 94.12 190 GLN A N 1
ATOM 1571 C CA . GLN A 1 190 ? -3.966 6.510 -4.173 1.00 94.12 190 GLN A CA 1
ATOM 1572 C C . GLN A 1 190 ? -2.493 6.799 -3.858 1.00 94.12 190 GLN A C 1
ATOM 1574 O O . GLN A 1 190 ? -1.759 7.266 -4.722 1.00 94.12 190 GLN A O 1
ATOM 1579 N N . ILE A 1 191 ? -2.041 6.447 -2.651 1.00 96.81 191 ILE A N 1
ATOM 1580 C CA . ILE A 1 191 ? -0.646 6.623 -2.225 1.00 96.81 191 ILE A CA 1
ATOM 1581 C C . ILE A 1 191 ? 0.312 5.810 -3.108 1.00 96.81 191 ILE A C 1
ATOM 1583 O O . ILE A 1 191 ? 1.343 6.324 -3.548 1.00 96.81 191 ILE A O 1
ATOM 1587 N N . ILE A 1 192 ? -0.018 4.543 -3.374 1.00 96.19 192 ILE A N 1
ATOM 1588 C CA . ILE A 1 192 ? 0.811 3.662 -4.209 1.00 96.19 192 ILE A CA 1
ATOM 1589 C C . ILE A 1 192 ? 0.806 4.141 -5.668 1.00 96.19 192 ILE A C 1
ATOM 1591 O O . ILE A 1 192 ? 1.849 4.139 -6.321 1.00 96.19 192 ILE A O 1
ATOM 1595 N N . ASP A 1 193 ? -0.335 4.597 -6.180 1.00 94.00 193 ASP A N 1
ATOM 1596 C CA . ASP A 1 193 ? -0.459 5.107 -7.545 1.00 94.00 193 ASP A CA 1
ATOM 1597 C C . ASP A 1 193 ? 0.364 6.384 -7.753 1.00 94.00 193 ASP A C 1
ATOM 1599 O O . ASP A 1 193 ? 1.102 6.482 -8.738 1.00 94.00 193 ASP A O 1
ATOM 1603 N N . ASP A 1 194 ? 0.331 7.313 -6.795 1.00 95.44 194 ASP A N 1
ATOM 1604 C CA . ASP A 1 194 ? 1.173 8.513 -6.800 1.00 95.44 194 ASP A CA 1
ATOM 1605 C C . ASP A 1 194 ? 2.666 8.156 -6.748 1.00 95.44 194 ASP A C 1
ATOM 1607 O O . ASP A 1 194 ? 3.489 8.735 -7.468 1.00 95.44 194 ASP A O 1
ATOM 1611 N N . PHE A 1 195 ? 3.034 7.152 -5.947 1.00 96.94 195 PHE A N 1
ATOM 1612 C CA . PHE A 1 195 ? 4.392 6.614 -5.928 1.00 96.94 195 PHE A CA 1
ATOM 1613 C C . PHE A 1 195 ? 4.801 6.034 -7.293 1.00 96.94 195 PHE A C 1
ATOM 1615 O O . PHE A 1 195 ? 5.892 6.337 -7.786 1.00 96.94 195 PHE A O 1
ATOM 1622 N N . ILE A 1 196 ? 3.937 5.251 -7.945 1.00 95.00 196 ILE A N 1
ATOM 1623 C CA . ILE A 1 196 ? 4.207 4.682 -9.273 1.00 95.00 196 ILE A CA 1
ATOM 1624 C C . ILE A 1 196 ? 4.370 5.799 -10.312 1.00 95.00 196 ILE A C 1
ATOM 1626 O O . ILE A 1 196 ? 5.261 5.716 -11.162 1.00 95.00 196 ILE A O 1
ATOM 1630 N N . LEU A 1 197 ? 3.560 6.861 -10.252 1.00 94.12 197 LEU A N 1
ATOM 1631 C CA . LEU A 1 197 ? 3.718 8.035 -11.116 1.00 94.12 197 LEU A CA 1
ATOM 1632 C C . LEU A 1 197 ? 5.085 8.698 -10.908 1.00 94.12 197 LEU A C 1
ATOM 1634 O O . LEU A 1 197 ? 5.805 8.921 -11.881 1.00 94.12 197 LEU A O 1
ATOM 1638 N N . LYS A 1 198 ? 5.500 8.905 -9.655 1.00 95.81 198 LYS A N 1
ATOM 1639 C CA . LYS A 1 198 ? 6.835 9.424 -9.319 1.00 95.81 198 LYS A CA 1
ATOM 1640 C C . LYS A 1 198 ? 7.957 8.509 -9.822 1.00 95.81 198 LYS A C 1
ATOM 1642 O O . LYS A 1 198 ? 8.977 8.983 -10.322 1.00 95.81 198 LYS A O 1
ATOM 1647 N N . MET A 1 199 ? 7.778 7.192 -9.735 1.00 94.88 199 MET A N 1
ATOM 1648 C CA . MET A 1 199 ? 8.742 6.211 -10.237 1.00 94.88 199 MET A CA 1
ATOM 1649 C C . MET A 1 199 ? 8.870 6.255 -11.766 1.00 94.88 199 MET A C 1
ATOM 1651 O O . MET A 1 199 ? 9.977 6.138 -12.295 1.00 94.88 199 MET A O 1
ATOM 1655 N N . ARG A 1 200 ? 7.774 6.508 -12.497 1.00 91.88 200 ARG A N 1
ATOM 1656 C CA . ARG A 1 200 ? 7.805 6.696 -13.962 1.00 91.88 200 ARG A CA 1
ATOM 1657 C C . ARG A 1 200 ? 8.650 7.889 -14.397 1.00 91.88 200 ARG A C 1
ATOM 1659 O O . ARG A 1 200 ? 9.062 7.916 -15.554 1.00 91.88 200 ARG A O 1
ATOM 1666 N N . GLU A 1 201 ? 8.980 8.825 -13.514 1.00 90.94 201 GLU A N 1
ATOM 1667 C CA . GLU A 1 201 ? 9.846 9.971 -13.816 1.00 90.94 201 GLU A CA 1
ATOM 1668 C C . GLU A 1 201 ? 11.344 9.693 -13.576 1.00 90.94 201 GLU A C 1
ATOM 1670 O O . GLU A 1 201 ? 12.185 10.452 -14.056 1.00 90.94 201 GLU A O 1
ATOM 1675 N N . LYS A 1 202 ? 11.708 8.595 -12.894 1.00 87.12 202 LYS A N 1
ATOM 1676 C CA . LYS A 1 202 ? 13.100 8.264 -12.516 1.00 87.12 202 LYS A CA 1
ATOM 1677 C C . LYS A 1 202 ? 13.934 7.603 -13.599 1.00 87.12 202 LYS A C 1
ATOM 1679 O O . LYS A 1 202 ? 15.123 7.970 -13.717 1.00 87.12 202 LYS A O 1
#